Protein AF-A0A2C5WVM6-F1 (afdb_monomer)

Nearest PDB structures (foldseek):
  2dkn-assembly1_A  TM=5.996E-01  e=5.692E-06  Pseudomonas sp. B-0831
  6lln-assembly1_A  TM=6.979E-01  e=2.859E-04  Pseudomonas aeruginosa PAO1
  6jh7-assembly1_B-2  TM=6.514E-01  e=1.885E-02  Microcystis aeruginosa FACHB-905 = DIANCHI905
  3guy-assembly2_F  TM=6.666E-01  e=4.037E-02  Vibrio parahaemolyticus AQ3810
  3guy-assembly2_H  TM=5.403E-01  e=4.037E-02  Vibrio parahaemolyticus AQ3810

pLDDT: mean 83.46, std 13.95, range [30.91, 97.25]

Foldseek 3Di:
DDDDDDQDPVSVVVCCVPPPVCLVVLCDVVNVHDDDDDDDDAQLLDLVRLLVVLVVVCVVPVLAAQEAEAPDFDDDPDQALVSLVVRCSRLQVSVVSNCVSNLSSYHFQRYEYEWAAAPVLPLVPAQPVLSVQLVPDQASVSLSVSSVVLSVCRNVVCQVVVRHDSDSRSSSRSSRLSNQQNVQNVCVVVVGNYAGEYEYFHDPCPPDDDPPRVVQSVQSVVCCSVVVLVSDHSFYDGNSDGDD

Secondary structure (DSSP, 8-state):
--------HHHHHHHHHT-HHHHHHT-BGGGTSSBPP------TT-HHHHHHHHHHHHHHHTT-B-EEE-------SS--HHHHHHHHIIIIIHHHHHHHHHGGGBPTTT-EEEEEEEGGG-GGGS-HHHHHHHHH--SHHHHHHHHHHHHHHHHHT-TTTTT--S-HHHHHHHHHHHHHHHHHHHHHHHT---EEEEEEESS---TTT-SHHHHHHHHHHHHHHHHGGGG--S-EEETTEEE-

Solvent-accessible surface area (backbone atoms only — not comparable to full-atom values): 13521 Å² total; per-residue (Å²): 138,80,82,82,78,83,65,50,73,72,52,48,50,51,49,58,75,66,30,68,67,49,53,73,67,21,48,37,43,96,56,74,31,84,40,82,89,85,87,82,89,72,46,55,72,36,67,70,42,44,54,52,47,47,51,55,51,34,72,75,52,74,39,60,38,53,69,46,78,47,79,76,74,64,88,68,91,77,90,48,52,66,53,37,50,51,34,44,43,38,47,47,54,16,45,48,52,49,52,64,64,41,57,86,31,32,24,82,69,66,7,34,42,32,35,43,23,42,55,80,43,40,55,86,80,42,47,69,74,47,29,48,53,58,74,68,44,65,41,68,64,48,48,53,51,52,54,51,51,52,44,53,30,46,67,72,71,38,30,65,83,75,42,42,78,93,38,62,60,52,54,47,37,39,43,35,33,46,41,20,27,20,52,23,53,49,24,58,73,72,68,45,44,53,35,22,27,7,30,21,22,84,48,85,80,62,91,85,80,67,67,64,42,57,52,48,27,48,52,23,44,50,48,42,68,74,55,47,56,84,75,58,54,27,36,41,26,49,85,84,45,74,48,132

Structure (mmCIF, N/CA/C/O backbone):
data_AF-A0A2C5WVM6-F1
#
_entry.id   AF-A0A2C5WVM6-F1
#
loop_
_atom_site.group_PDB
_atom_site.id
_atom_site.type_symbol
_atom_site.label_atom_id
_atom_site.label_alt_id
_atom_site.label_comp_id
_atom_site.label_asym_id
_atom_site.label_entity_id
_atom_site.label_seq_id
_atom_site.pdbx_PDB_ins_code
_atom_site.Cartn_x
_atom_site.Cartn_y
_atom_site.Cartn_z
_atom_site.occupancy
_atom_site.B_iso_or_equiv
_atom_site.auth_seq_id
_atom_site.auth_comp_id
_atom_site.auth_asym_id
_atom_site.auth_atom_id
_atom_site.pdbx_PDB_model_num
ATOM 1 N N . MET A 1 1 ? 30.381 -6.489 14.190 1.00 33.19 1 MET A N 1
ATOM 2 C CA . MET A 1 1 ? 29.464 -7.521 13.663 1.00 33.19 1 MET A CA 1
ATOM 3 C C . MET A 1 1 ? 28.576 -7.993 14.803 1.00 33.19 1 MET A C 1
ATOM 5 O O . MET A 1 1 ? 28.945 -8.907 15.526 1.00 33.19 1 MET A O 1
ATOM 9 N N . THR A 1 2 ? 27.461 -7.312 15.043 1.00 32.44 2 THR A N 1
ATOM 10 C CA . THR A 1 2 ? 26.442 -7.761 15.999 1.00 32.44 2 THR A CA 1
ATOM 11 C C . THR A 1 2 ? 25.485 -8.688 15.258 1.00 32.44 2 THR A C 1
ATOM 13 O O . THR A 1 2 ? 24.886 -8.307 14.256 1.00 32.44 2 THR A O 1
ATOM 16 N N . SER A 1 3 ? 25.408 -9.941 15.705 1.00 30.91 3 SER A N 1
ATOM 17 C CA . SER A 1 3 ? 24.459 -10.925 15.189 1.00 30.91 3 SER A CA 1
ATOM 18 C C . SER A 1 3 ? 23.041 -10.417 15.450 1.00 30.91 3 SER A C 1
ATOM 20 O O . SER A 1 3 ? 22.641 -10.286 16.604 1.00 30.91 3 SER A O 1
ATOM 22 N N . SER A 1 4 ? 22.296 -10.101 14.390 1.00 39.47 4 SER A N 1
ATOM 23 C CA . SER A 1 4 ? 20.864 -9.809 14.474 1.00 39.47 4 SER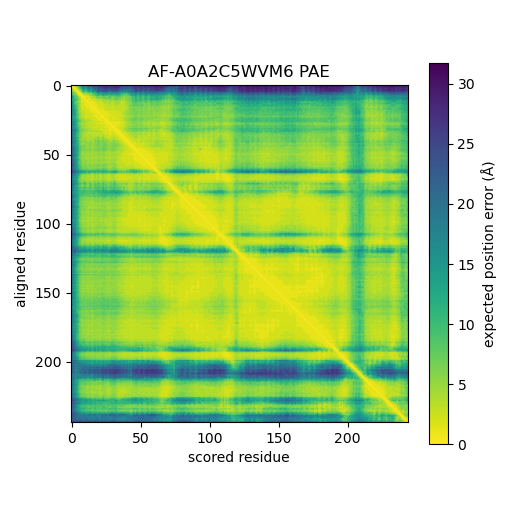 A CA 1
ATO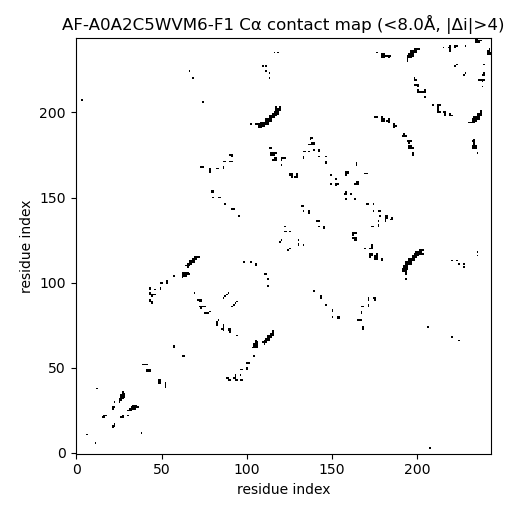M 24 C C . SER A 1 4 ? 20.153 -11.070 14.972 1.00 39.47 4 SER A C 1
ATOM 26 O O . SER A 1 4 ? 20.268 -12.129 14.355 1.00 39.47 4 SER A O 1
ATOM 28 N N . GLN A 1 5 ? 19.500 -10.993 16.132 1.00 39.72 5 GLN A N 1
ATOM 29 C CA . GLN A 1 5 ? 18.628 -12.062 16.605 1.00 39.72 5 GLN A CA 1
ATOM 30 C C . GLN A 1 5 ? 17.253 -11.859 15.975 1.00 39.72 5 GLN A C 1
ATOM 32 O O . GLN A 1 5 ? 16.585 -10.861 16.236 1.00 39.72 5 GLN A O 1
ATOM 37 N N . HIS A 1 6 ? 16.838 -12.812 15.145 1.00 49.09 6 HIS A N 1
ATOM 38 C CA . HIS A 1 6 ? 15.461 -12.898 14.685 1.00 49.09 6 HIS A CA 1
ATOM 39 C C . HIS A 1 6 ? 14.587 -13.292 15.876 1.00 49.09 6 HIS A C 1
ATOM 41 O O . HIS A 1 6 ? 14.722 -14.396 16.405 1.00 49.09 6 HIS A O 1
ATOM 47 N N . LEU A 1 7 ? 13.711 -12.388 16.315 1.00 55.75 7 LEU A N 1
ATOM 48 C CA . LEU A 1 7 ? 12.662 -12.748 17.256 1.00 55.75 7 LEU A CA 1
ATOM 49 C C . LEU A 1 7 ? 11.590 -13.501 16.472 1.00 55.75 7 LEU A C 1
ATOM 51 O O . LEU A 1 7 ? 11.021 -12.987 15.513 1.00 55.75 7 LEU A O 1
ATOM 55 N N . THR A 1 8 ? 11.309 -14.728 16.885 1.00 73.25 8 THR A N 1
ATOM 56 C CA . THR A 1 8 ? 10.064 -15.397 16.503 1.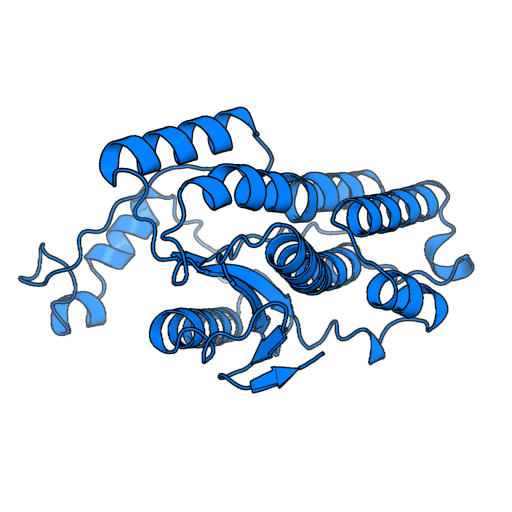00 73.25 8 THR A CA 1
ATOM 57 C C . THR A 1 8 ? 8.873 -14.556 16.967 1.00 73.25 8 THR A C 1
ATOM 59 O O . THR A 1 8 ? 8.987 -13.778 17.918 1.00 73.25 8 THR A O 1
ATOM 62 N N . VAL A 1 9 ? 7.704 -14.751 16.354 1.00 69.50 9 VAL A N 1
ATOM 63 C CA . VAL A 1 9 ? 6.456 -14.073 16.751 1.00 69.50 9 VAL A CA 1
ATOM 64 C C . VAL A 1 9 ? 6.216 -14.165 18.268 1.00 69.50 9 VAL A C 1
ATOM 66 O O . VAL A 1 9 ? 5.892 -13.169 18.914 1.00 69.50 9 VAL A O 1
ATOM 69 N N . GLY A 1 10 ? 6.473 -15.335 18.867 1.00 75.00 10 GLY A N 1
ATOM 70 C CA . GLY A 1 10 ? 6.358 -15.533 20.315 1.00 75.00 10 GLY A CA 1
ATOM 71 C C . GLY A 1 10 ? 7.353 -14.702 21.134 1.00 75.00 10 GLY A C 1
ATOM 72 O O . GLY A 1 10 ? 6.989 -14.153 22.170 1.00 75.00 10 GLY A O 1
ATOM 73 N N . GLN A 1 11 ? 8.593 -14.551 20.666 1.00 78.69 11 GLN A N 1
ATOM 74 C CA . GLN A 1 11 ? 9.594 -13.718 21.340 1.00 78.69 11 GLN A CA 1
ATOM 75 C C . GLN A 1 11 ? 9.290 -12.219 21.197 1.00 78.69 11 GLN A C 1
ATOM 77 O O . GLN A 1 11 ? 9.482 -11.474 22.156 1.00 78.69 11 GLN A O 1
ATOM 82 N N . GLY A 1 12 ? 8.770 -11.784 20.043 1.00 77.31 12 GLY A N 1
ATOM 83 C CA . GLY A 1 12 ? 8.299 -10.411 19.837 1.00 77.31 12 GLY A CA 1
ATOM 84 C C . GLY A 1 12 ? 7.133 -10.056 20.762 1.00 77.31 12 GLY A C 1
ATOM 85 O O . GLY A 1 12 ? 7.150 -9.005 21.401 1.00 77.31 12 GLY A O 1
ATOM 86 N N . MET A 1 13 ? 6.170 -10.971 20.927 1.00 81.69 13 MET A N 1
ATOM 87 C CA . MET A 1 13 ? 5.075 -10.789 21.883 1.00 81.69 13 MET A CA 1
ATOM 88 C C . MET A 1 13 ? 5.589 -10.647 23.314 1.00 81.69 13 MET A C 1
ATOM 90 O O . MET A 1 1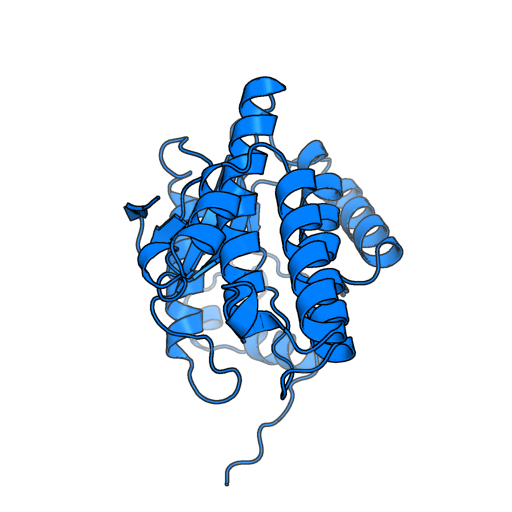3 ? 5.194 -9.728 24.024 1.00 81.69 13 MET A O 1
ATOM 94 N N . MET A 1 14 ? 6.502 -11.523 23.736 1.00 83.94 14 MET A N 1
ATOM 95 C CA . MET A 1 14 ? 7.077 -11.452 25.080 1.00 83.94 14 MET A CA 1
ATOM 96 C C . MET A 1 14 ? 7.844 -10.149 25.319 1.00 83.94 14 MET A C 1
ATOM 98 O O . MET A 1 14 ? 7.765 -9.607 26.422 1.00 83.94 14 MET A O 1
ATOM 102 N N . ALA A 1 15 ? 8.538 -9.631 24.301 1.00 85.69 15 ALA A N 1
ATOM 103 C CA . ALA A 1 15 ? 9.206 -8.336 24.375 1.00 85.69 15 ALA A CA 1
ATOM 104 C C . ALA A 1 15 ? 8.200 -7.195 24.599 1.00 85.69 15 ALA A C 1
ATOM 106 O O . ALA A 1 15 ? 8.392 -6.417 25.525 1.00 85.69 15 ALA A O 1
ATOM 107 N N . LEU A 1 16 ? 7.094 -7.154 23.844 1.00 82.94 16 LEU A N 1
ATOM 108 C CA . LEU A 1 16 ? 6.026 -6.158 24.029 1.00 82.94 16 LEU A CA 1
ATOM 109 C C . LEU A 1 16 ? 5.356 -6.259 25.406 1.00 82.94 16 LEU A C 1
ATOM 111 O O . LEU A 1 16 ? 5.157 -5.255 26.083 1.00 82.94 16 LEU A O 1
ATOM 115 N N . LEU A 1 17 ? 5.017 -7.471 25.853 1.00 86.94 17 LEU A N 1
ATOM 116 C CA . LEU A 1 17 ? 4.349 -7.672 27.146 1.00 86.94 17 LEU A CA 1
ATOM 117 C C . LEU A 1 17 ? 5.241 -7.292 28.339 1.00 86.94 17 LEU A C 1
ATOM 119 O O . LEU A 1 17 ? 4.719 -6.940 29.401 1.00 86.94 17 LEU A O 1
ATOM 123 N N . SER A 1 18 ? 6.562 -7.359 28.152 1.00 88.62 18 SER A N 1
ATOM 124 C CA . SER A 1 18 ? 7.575 -7.059 29.169 1.00 88.62 18 SER A CA 1
ATOM 125 C C . SER A 1 18 ? 8.214 -5.676 29.001 1.00 88.62 18 SER A C 1
ATOM 127 O O . SER A 1 18 ? 9.154 -5.358 29.730 1.00 88.62 18 SER A O 1
ATOM 129 N N . ASP A 1 19 ? 7.747 -4.868 28.046 1.00 88.56 19 ASP A N 1
ATOM 130 C CA . ASP A 1 19 ? 8.315 -3.552 27.771 1.00 88.56 19 ASP A CA 1
ATOM 131 C C . ASP A 1 19 ? 8.066 -2.594 28.961 1.00 88.56 19 ASP A C 1
ATOM 133 O O . ASP A 1 19 ? 6.911 -2.415 29.375 1.00 88.56 19 ASP A O 1
ATOM 137 N N . PRO A 1 20 ? 9.113 -1.970 29.543 1.00 92.19 20 PRO A N 1
ATOM 138 C CA . PRO A 1 20 ? 8.963 -1.095 30.704 1.00 92.19 20 PRO A CA 1
ATOM 139 C C . PRO A 1 20 ? 8.046 0.111 30.478 1.00 92.19 20 PRO A C 1
ATOM 141 O O . PRO A 1 20 ? 7.353 0.519 31.414 1.00 92.19 20 PRO A O 1
ATOM 144 N N . GLU A 1 21 ? 8.011 0.685 29.274 1.00 90.25 21 GLU A N 1
ATOM 145 C CA . GLU A 1 21 ? 7.152 1.828 28.949 1.00 90.25 21 GLU A CA 1
ATOM 146 C C . GLU A 1 21 ? 5.684 1.391 28.853 1.00 90.25 21 GLU A C 1
ATOM 148 O O . GLU A 1 21 ? 4.791 2.060 29.386 1.00 90.25 21 GLU A O 1
ATOM 153 N N . ILE A 1 22 ? 5.421 0.212 28.278 1.00 88.88 22 ILE A N 1
ATOM 154 C CA . ILE A 1 22 ? 4.075 -0.384 28.225 1.00 88.88 22 ILE A CA 1
ATOM 155 C C . ILE A 1 22 ? 3.572 -0.747 29.630 1.00 88.88 22 ILE A C 1
ATOM 157 O O . ILE A 1 22 ? 2.413 -0.483 29.966 1.00 88.88 22 ILE A O 1
ATOM 161 N N . ILE A 1 23 ? 4.435 -1.315 30.477 1.00 91.56 23 ILE A N 1
ATOM 162 C CA . ILE A 1 23 ? 4.104 -1.622 31.877 1.00 91.56 23 ILE A CA 1
ATOM 163 C C . ILE A 1 23 ? 3.796 -0.331 32.642 1.00 91.56 23 ILE A C 1
ATOM 165 O O . ILE A 1 23 ? 2.772 -0.235 33.321 1.00 91.56 23 ILE A O 1
ATOM 169 N N . THR A 1 24 ? 4.662 0.677 32.518 1.00 94.62 24 THR A N 1
ATOM 170 C CA . THR A 1 24 ? 4.544 1.942 33.259 1.00 94.62 24 THR A CA 1
ATOM 171 C C . THR A 1 24 ? 3.304 2.731 32.843 1.00 94.62 24 THR A C 1
ATOM 173 O O . THR A 1 24 ? 2.605 3.271 33.701 1.00 94.62 24 THR A O 1
ATOM 176 N N . SER A 1 25 ? 2.989 2.759 31.545 1.00 92.50 25 SER A N 1
ATOM 177 C CA . SER A 1 25 ? 1.791 3.426 31.017 1.00 92.50 25 SER A CA 1
ATOM 178 C C . SER A 1 25 ? 0.486 2.715 31.380 1.00 92.50 25 SER A C 1
ATOM 180 O O . SER A 1 25 ? -0.579 3.328 31.299 1.00 92.50 25 SER A O 1
ATOM 182 N N . LYS A 1 26 ? 0.548 1.437 31.787 1.00 93.81 26 LYS A N 1
ATOM 183 C CA . LYS A 1 26 ? -0.622 0.582 32.043 1.00 93.81 26 LYS A CA 1
ATOM 184 C C . LYS A 1 26 ? -1.587 0.550 30.856 1.00 93.81 26 LYS A C 1
ATOM 186 O O . LYS A 1 26 ? -2.801 0.531 31.042 1.00 93.81 26 LYS A O 1
ATOM 191 N N . ALA A 1 27 ? -1.065 0.560 29.629 1.00 90.38 27 ALA A N 1
ATOM 192 C CA . ALA A 1 27 ? -1.900 0.545 28.428 1.00 90.38 27 ALA A CA 1
ATOM 193 C C . ALA A 1 27 ? -2.675 -0.781 28.286 1.00 90.38 27 ALA A C 1
ATOM 195 O O . ALA A 1 27 ? -3.878 -0.788 27.999 1.00 90.38 27 ALA A O 1
ATOM 196 N N . LEU A 1 28 ? -1.992 -1.905 28.534 1.00 92.44 28 LEU A N 1
ATOM 197 C CA . LEU A 1 28 ? -2.534 -3.255 28.368 1.00 92.44 28 LEU A CA 1
ATOM 198 C C . LEU A 1 28 ? -3.388 -3.705 29.557 1.00 92.44 28 LEU A C 1
ATOM 200 O O . LEU A 1 28 ? -3.098 -3.383 30.709 1.00 92.44 28 LEU A O 1
ATOM 204 N N . HIS A 1 29 ? -4.391 -4.541 29.289 1.00 93.00 29 HIS A N 1
ATOM 205 C CA . HIS A 1 29 ? -5.299 -5.089 30.296 1.00 93.00 29 HIS A CA 1
ATOM 206 C C . HIS A 1 29 ? -4.568 -5.862 31.403 1.00 93.00 29 HIS A C 1
ATOM 208 O O . HIS A 1 29 ? -4.894 -5.709 32.577 1.00 93.00 29 HIS A O 1
ATOM 214 N N . ILE A 1 30 ? -3.511 -6.605 31.052 1.00 90.38 30 ILE A N 1
ATOM 215 C CA . ILE A 1 30 ? -2.669 -7.337 32.015 1.00 90.38 30 ILE A CA 1
ATOM 216 C C . ILE A 1 30 ? -1.988 -6.427 33.053 1.00 90.38 30 ILE A C 1
ATOM 218 O O . ILE A 1 30 ? -1.649 -6.889 34.138 1.00 90.38 30 ILE A O 1
ATOM 222 N N . HIS A 1 31 ? -1.844 -5.133 32.746 1.00 90.94 31 HIS A N 1
ATOM 223 C CA . HIS A 1 31 ? -1.244 -4.111 33.612 1.00 90.94 31 HIS A CA 1
ATOM 224 C C . HIS A 1 31 ? -2.298 -3.151 34.203 1.00 90.94 31 HIS A C 1
ATOM 226 O O . HIS A 1 31 ? -1.951 -2.129 34.795 1.00 90.94 31 HIS A O 1
ATOM 232 N N . GLY A 1 32 ? -3.592 -3.474 34.061 1.00 91.38 32 GLY A N 1
ATOM 233 C CA . GLY A 1 32 ? -4.726 -2.676 34.552 1.00 91.38 32 GLY A CA 1
ATOM 234 C C . GLY A 1 32 ? -5.318 -1.685 33.542 1.00 91.38 32 GLY A C 1
ATOM 235 O O . GLY A 1 32 ? -6.117 -0.831 33.926 1.00 91.38 32 GLY A O 1
ATOM 236 N N . GLY A 1 33 ? -4.922 -1.778 32.271 1.00 93.62 33 GLY A N 1
ATOM 237 C CA . GLY A 1 33 ? -5.386 -0.928 31.176 1.00 93.62 33 GLY A CA 1
ATOM 238 C C . GLY A 1 33 ? -6.648 -1.405 30.458 1.00 93.62 33 GLY A C 1
ATOM 239 O O . GLY A 1 33 ? -7.372 -2.296 30.911 1.00 93.62 33 GLY A O 1
ATOM 240 N N . LYS A 1 34 ? -6.901 -0.803 29.288 1.00 92.50 34 LYS A N 1
ATOM 241 C CA . LYS A 1 34 ? -8.072 -1.089 28.434 1.00 92.50 34 LYS A CA 1
ATOM 242 C C . LYS A 1 34 ? -7.736 -1.860 27.155 1.00 92.50 34 LYS A C 1
ATOM 244 O O . LYS A 1 34 ? -8.651 -2.332 26.490 1.00 92.50 34 LYS A O 1
ATOM 249 N N . VAL A 1 35 ? -6.457 -1.980 26.797 1.00 90.31 35 VAL A N 1
ATOM 250 C CA . VAL A 1 35 ? -6.039 -2.596 25.530 1.00 90.31 35 VAL A CA 1
ATOM 251 C C . VAL A 1 35 ? -5.812 -4.093 25.717 1.00 90.31 35 VAL A C 1
ATOM 253 O O . VAL A 1 35 ? -5.044 -4.507 26.583 1.00 90.31 35 VAL A O 1
ATOM 256 N N . THR A 1 36 ? -6.445 -4.911 24.880 1.00 89.62 36 THR A N 1
ATOM 257 C CA . THR A 1 36 ? -6.110 -6.335 24.749 1.00 89.62 36 THR A CA 1
ATOM 258 C C . THR A 1 36 ? -5.280 -6.518 23.489 1.00 89.62 36 THR A C 1
ATOM 260 O O . THR A 1 36 ? -5.689 -6.082 22.418 1.00 89.62 36 THR A O 1
ATOM 263 N N . LEU A 1 37 ? -4.117 -7.154 23.621 1.00 87.12 37 LEU A N 1
ATOM 264 C CA . LEU A 1 37 ? -3.254 -7.488 22.494 1.00 87.12 37 LEU A CA 1
ATOM 265 C C . LEU A 1 37 ? -3.487 -8.947 22.095 1.00 87.12 37 LEU A C 1
ATOM 267 O O . LEU A 1 37 ? -3.494 -9.831 22.952 1.00 87.12 37 LEU A O 1
ATOM 271 N N . SER A 1 38 ? -3.654 -9.192 20.800 1.00 85.62 38 SER A N 1
ATOM 272 C CA . SER A 1 38 ? -3.708 -10.533 20.218 1.00 85.62 38 SER A CA 1
ATOM 273 C C . SER A 1 38 ? -2.813 -10.584 18.988 1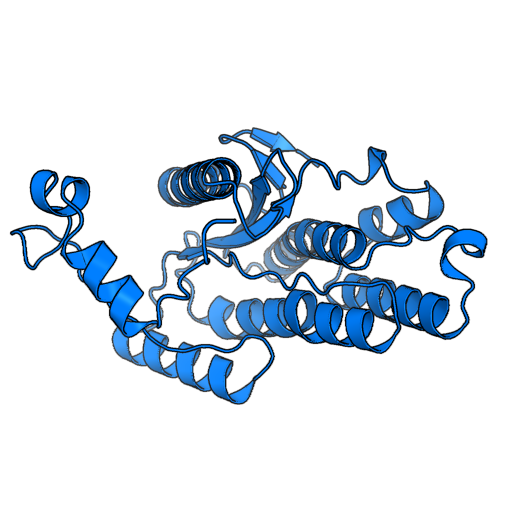.00 85.62 38 SER A C 1
ATOM 275 O O . SER A 1 38 ? -2.551 -9.549 18.374 1.00 85.62 38 SER A O 1
ATOM 277 N N . ILE A 1 39 ? -2.316 -11.773 18.660 1.00 83.88 39 ILE A N 1
ATOM 278 C CA . ILE A 1 39 ? -1.454 -11.984 17.502 1.00 83.88 39 ILE A CA 1
ATOM 279 C C . ILE A 1 39 ? -2.022 -13.122 16.676 1.00 83.88 39 ILE A C 1
ATOM 281 O O . ILE A 1 39 ? -2.339 -14.184 17.204 1.00 83.88 39 ILE A O 1
ATOM 285 N N . GLU A 1 40 ? -2.089 -12.887 15.375 1.00 84.19 40 GLU A N 1
ATOM 286 C CA . GLU A 1 40 ? -2.450 -13.865 14.363 1.00 84.19 40 GLU A CA 1
ATOM 287 C C . GLU A 1 40 ? -1.374 -13.836 13.275 1.00 84.19 40 GLU A C 1
ATOM 289 O O . GLU A 1 40 ? -0.735 -12.808 13.045 1.00 84.19 40 GLU A O 1
ATOM 294 N N . VAL A 1 41 ? -1.147 -14.973 12.621 1.00 82.81 41 VAL A N 1
ATOM 295 C CA . VAL A 1 41 ? -0.180 -15.071 11.522 1.00 82.81 41 VAL A CA 1
ATOM 296 C C . VAL A 1 41 ? -0.911 -14.874 10.200 1.00 82.81 41 VAL A C 1
ATOM 298 O O . VAL A 1 41 ? -1.852 -15.612 9.898 1.00 82.81 41 VAL A O 1
ATOM 301 N N . VAL A 1 42 ? -0.433 -13.915 9.411 1.00 83.50 42 VAL A N 1
ATOM 302 C CA . VAL A 1 42 ? -0.875 -13.639 8.044 1.00 83.50 42 VAL A CA 1
ATOM 303 C C . VAL A 1 42 ? 0.350 -13.588 7.131 1.00 83.50 42 VAL A C 1
ATOM 305 O O . VAL A 1 42 ? 1.391 -13.068 7.528 1.00 83.50 42 VAL A O 1
ATOM 308 N N . ASP A 1 43 ? 0.227 -14.156 5.934 1.00 85.12 43 ASP A N 1
ATOM 309 C CA . ASP A 1 43 ? 1.191 -13.995 4.845 1.00 85.12 43 ASP A CA 1
ATOM 310 C C . ASP A 1 43 ? 0.462 -13.271 3.706 1.00 85.12 43 ASP A C 1
ATOM 312 O O . ASP A 1 43 ? -0.540 -13.800 3.218 1.00 85.12 43 ASP A O 1
ATOM 316 N N . PRO A 1 44 ? 0.902 -12.069 3.296 1.00 82.56 44 PRO A N 1
ATOM 317 C CA . PRO A 1 44 ? 0.251 -11.323 2.222 1.00 82.56 44 PRO A CA 1
ATOM 318 C C . PRO A 1 44 ? 0.330 -12.033 0.865 1.00 82.56 44 PRO A C 1
ATOM 320 O O . PRO A 1 44 ? -0.466 -11.740 -0.018 1.00 82.56 44 PRO A O 1
ATOM 323 N N . SER A 1 45 ? 1.241 -12.990 0.690 1.00 84.00 45 SER A N 1
ATOM 324 C CA . SER A 1 45 ? 1.356 -13.761 -0.552 1.00 84.00 45 SER A CA 1
ATOM 325 C C . SER A 1 45 ? 0.412 -14.974 -0.588 1.00 84.00 45 SER A C 1
ATOM 327 O O . SER A 1 45 ? 0.335 -15.659 -1.608 1.00 84.00 45 SER A O 1
ATOM 329 N N . ASP A 1 46 ? -0.301 -15.266 0.508 1.00 88.69 46 ASP A N 1
ATOM 330 C CA . ASP A 1 46 ? -1.223 -16.399 0.630 1.00 88.69 46 ASP A CA 1
ATOM 331 C C . ASP A 1 46 ? -2.664 -15.909 0.846 1.00 88.69 46 ASP A C 1
ATOM 333 O O . ASP A 1 46 ? -3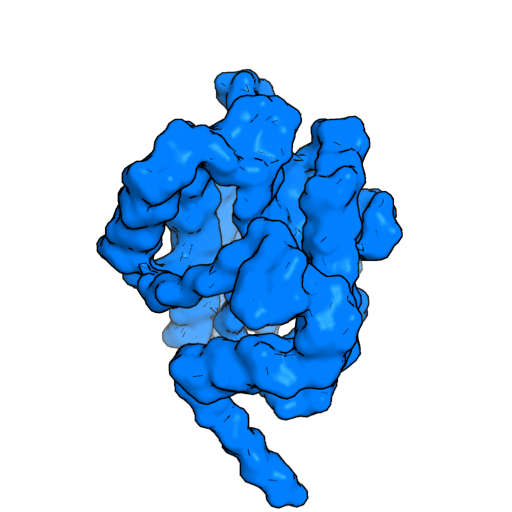.106 -15.605 1.958 1.00 88.69 46 ASP A O 1
ATOM 337 N N . MET A 1 47 ? -3.434 -15.889 -0.244 1.00 87.81 47 MET A N 1
ATOM 338 C CA . MET A 1 47 ? -4.838 -15.464 -0.241 1.00 87.81 47 MET A CA 1
ATOM 339 C C . MET A 1 47 ? -5.716 -16.298 0.704 1.00 87.81 47 MET A C 1
ATOM 341 O O . MET A 1 47 ? -6.654 -15.772 1.298 1.00 87.81 47 MET A O 1
ATOM 345 N N . VAL A 1 48 ? -5.403 -17.584 0.907 1.00 90.06 48 VAL A N 1
ATOM 346 C CA . VAL A 1 48 ? -6.164 -18.444 1.828 1.00 90.06 48 VAL A CA 1
ATOM 347 C C . VAL A 1 48 ? -5.930 -18.008 3.274 1.00 90.06 48 VAL A C 1
ATOM 349 O O . VAL A 1 48 ? -6.856 -18.036 4.092 1.00 90.06 48 VAL A O 1
ATOM 352 N N . LEU A 1 49 ? -4.702 -17.594 3.605 1.00 90.00 49 LEU A N 1
ATOM 353 C CA . LEU A 1 49 ? -4.380 -17.044 4.919 1.00 90.00 49 LEU A CA 1
ATOM 354 C C . LEU A 1 49 ? -5.018 -15.674 5.142 1.00 90.00 49 LEU A C 1
ATOM 356 O O . LEU A 1 49 ? -5.554 -15.461 6.232 1.00 90.00 49 LEU A O 1
ATOM 360 N N . ILE A 1 50 ? -5.022 -14.796 4.133 1.00 91.69 50 ILE A N 1
ATOM 361 C CA . ILE A 1 50 ? -5.726 -13.504 4.188 1.00 91.69 50 ILE A CA 1
ATOM 362 C C . ILE A 1 50 ? -7.213 -13.736 4.470 1.00 91.69 50 ILE A C 1
ATOM 364 O O . ILE A 1 50 ? -7.719 -13.255 5.481 1.00 91.69 50 ILE A O 1
ATOM 368 N N . ASP A 1 51 ? -7.892 -14.561 3.671 1.00 90.44 51 ASP A N 1
ATOM 369 C CA . ASP A 1 51 ? -9.326 -14.835 3.829 1.00 90.44 51 ASP A CA 1
ATOM 370 C C . ASP A 1 51 ? -9.667 -15.422 5.201 1.00 90.44 51 ASP A C 1
ATOM 372 O O . ASP A 1 51 ? -10.656 -15.048 5.842 1.00 90.44 51 ASP A O 1
ATOM 376 N N . ARG A 1 52 ? -8.844 -16.361 5.683 1.00 91.00 52 ARG A N 1
ATOM 377 C CA . ARG A 1 52 ? -9.018 -16.953 7.012 1.00 91.00 52 ARG A CA 1
ATOM 378 C C . ARG A 1 52 ? -8.847 -15.907 8.108 1.00 91.00 52 ARG A C 1
ATOM 380 O O . ARG A 1 52 ? -9.613 -15.916 9.076 1.00 91.00 52 ARG A O 1
ATOM 387 N N . PHE A 1 53 ? -7.849 -15.038 7.978 1.00 91.31 53 PHE A N 1
ATOM 388 C CA . PHE A 1 53 ? -7.586 -13.978 8.940 1.00 91.31 53 PHE A CA 1
ATOM 389 C C . PHE A 1 53 ? -8.735 -12.964 8.959 1.00 91.31 53 PHE A C 1
ATOM 391 O O . PHE A 1 53 ? -9.310 -12.726 10.022 1.00 91.31 53 PHE A O 1
ATOM 398 N N . THR A 1 54 ? -9.165 -12.473 7.796 1.00 91.19 54 THR A N 1
ATOM 399 C CA . THR A 1 54 ? -10.315 -11.571 7.656 1.00 91.19 54 THR A CA 1
ATOM 400 C C . THR A 1 54 ? -11.577 -12.163 8.277 1.00 91.19 54 THR A C 1
ATOM 402 O O . THR A 1 54 ? -12.230 -11.502 9.084 1.00 91.19 54 THR A O 1
ATOM 405 N N . ARG A 1 55 ? -11.896 -13.433 7.987 1.00 90.38 55 ARG A N 1
ATOM 406 C CA . ARG A 1 55 ? -13.055 -14.115 8.583 1.00 90.38 55 ARG A CA 1
ATOM 407 C C . ARG A 1 55 ? -12.959 -14.175 10.104 1.00 90.38 55 ARG A C 1
ATOM 409 O O . ARG A 1 55 ? -13.920 -13.830 10.781 1.00 90.38 55 ARG A O 1
ATOM 416 N N . THR A 1 56 ? -11.800 -14.565 10.630 1.00 90.56 56 THR A N 1
ATOM 417 C CA . THR A 1 56 ? -11.563 -14.672 12.079 1.00 90.56 56 THR A CA 1
ATOM 418 C C . THR A 1 56 ? -11.768 -13.329 12.776 1.00 90.56 56 THR A C 1
ATOM 420 O O . THR A 1 56 ? -12.414 -13.254 13.820 1.00 90.56 56 THR A O 1
ATOM 423 N N . ILE A 1 57 ? -11.235 -12.254 12.196 1.00 90.25 57 ILE A N 1
ATOM 424 C CA . ILE A 1 57 ? -11.377 -10.901 12.733 1.00 90.25 57 ILE A CA 1
ATOM 425 C C . ILE A 1 57 ? -12.836 -10.434 12.650 1.00 90.25 57 ILE A C 1
ATOM 427 O O . ILE A 1 57 ? -13.373 -9.926 13.635 1.00 90.25 57 ILE A O 1
ATOM 431 N N . ASN A 1 58 ? -13.510 -10.669 11.524 1.00 88.25 58 ASN A N 1
ATOM 432 C CA . ASN A 1 58 ? -14.915 -10.313 11.357 1.00 88.25 58 ASN A CA 1
ATOM 433 C C . ASN A 1 58 ? -15.836 -11.075 12.329 1.00 88.25 58 ASN A C 1
ATOM 435 O O . ASN A 1 58 ? -16.746 -10.483 12.900 1.00 88.25 58 ASN A O 1
ATOM 439 N N . GLU A 1 59 ? -15.591 -12.364 12.573 1.00 89.00 59 GLU A N 1
ATOM 440 C CA . GLU A 1 59 ? -16.345 -13.161 13.551 1.00 89.00 59 GLU A CA 1
ATOM 441 C C . GLU A 1 59 ? -16.170 -12.639 14.984 1.00 89.00 59 GLU A C 1
ATOM 443 O O . GLU A 1 59 ? -17.129 -12.636 15.755 1.00 89.00 59 GLU A O 1
ATOM 448 N N . ARG A 1 60 ? -14.966 -12.168 15.339 1.00 87.88 60 ARG A N 1
ATOM 449 C CA . ARG A 1 60 ? -14.662 -11.625 16.674 1.00 87.88 60 ARG A CA 1
ATOM 450 C C . ARG A 1 60 ? -15.218 -10.222 16.904 1.00 87.88 60 ARG A C 1
ATOM 452 O O . ARG A 1 60 ? -15.579 -9.900 18.032 1.00 87.88 60 ARG A O 1
ATOM 459 N N . HIS A 1 61 ? -15.243 -9.390 15.865 1.00 84.81 61 HIS A N 1
ATOM 460 C CA . HIS A 1 61 ? -15.534 -7.956 15.977 1.00 84.81 61 HIS A CA 1
ATOM 461 C C . HIS A 1 61 ? -16.806 -7.516 15.238 1.00 84.81 61 HIS A C 1
ATOM 463 O O . HIS A 1 61 ? -17.099 -6.326 15.188 1.00 84.81 61 HIS A O 1
ATOM 469 N N . HIS A 1 62 ? -17.566 -8.459 14.673 1.00 84.31 62 HIS A N 1
ATOM 470 C CA . HIS A 1 62 ? -18.856 -8.240 14.008 1.00 84.31 62 HIS A CA 1
ATOM 471 C C . HIS A 1 62 ? -18.853 -7.135 12.932 1.00 84.31 62 HIS A C 1
ATOM 473 O O . HIS A 1 62 ? -19.844 -6.428 12.767 1.00 84.31 62 HIS A O 1
ATOM 479 N N . GLY A 1 63 ? -17.753 -7.000 12.184 1.00 71.19 63 GLY A N 1
ATOM 480 C CA . GLY A 1 63 ? -17.640 -6.031 11.086 1.00 71.19 63 GLY A CA 1
ATOM 481 C C . GLY A 1 63 ? -17.480 -4.573 11.529 1.00 71.19 63 GLY A C 1
ATOM 482 O O . GLY A 1 63 ? -17.842 -3.666 10.786 1.00 71.19 63 GLY A O 1
ATOM 483 N N . GLU A 1 64 ? -16.965 -4.331 12.737 1.00 81.25 64 GLU A N 1
ATOM 484 C CA . GLU A 1 64 ? -16.700 -2.984 13.255 1.00 81.25 64 GLU A CA 1
ATOM 485 C C . GLU A 1 64 ? -15.200 -2.663 13.319 1.00 81.25 64 GLU A C 1
ATOM 487 O O . GLU A 1 64 ? -14.697 -2.215 14.348 1.00 81.25 64 GLU A O 1
ATOM 492 N N . LEU A 1 65 ? -14.459 -2.905 12.235 1.00 91.25 65 LEU A N 1
ATOM 493 C CA . LEU A 1 65 ? -13.036 -2.565 12.211 1.00 91.25 65 LEU A CA 1
ATOM 494 C C . LEU A 1 65 ? -12.831 -1.067 11.999 1.00 91.25 65 LEU A C 1
ATOM 496 O O . LEU A 1 65 ? -13.236 -0.509 10.979 1.00 91.25 65 LEU A O 1
ATOM 500 N N . ASP A 1 66 ? -12.182 -0.421 12.965 1.00 91.25 66 ASP A N 1
ATOM 501 C CA . ASP A 1 66 ? -11.906 1.014 12.906 1.00 91.25 66 ASP A CA 1
ATOM 502 C C . ASP A 1 66 ? -10.746 1.331 11.958 1.00 91.25 66 ASP A C 1
ATOM 504 O O . ASP A 1 66 ? -10.839 2.250 11.148 1.00 91.25 66 ASP A O 1
ATOM 508 N N . PHE A 1 67 ? -9.654 0.568 12.021 1.00 92.31 67 PHE A N 1
ATOM 509 C CA . PHE A 1 67 ? -8.494 0.819 11.174 1.00 92.31 67 PHE A CA 1
ATOM 510 C C . PHE A 1 67 ? -7.676 -0.437 10.881 1.00 92.31 67 PHE A C 1
ATOM 512 O O . PHE A 1 67 ? -7.660 -1.396 11.654 1.00 92.31 67 PHE A O 1
ATOM 519 N N . ILE A 1 68 ? -6.950 -0.390 9.767 1.00 92.19 68 ILE A N 1
ATOM 520 C CA . ILE A 1 68 ? -5.913 -1.350 9.392 1.00 92.19 68 ILE A CA 1
ATOM 521 C C . ILE A 1 68 ? -4.667 -0.556 9.045 1.00 92.19 68 ILE A C 1
ATOM 523 O O . ILE A 1 68 ? -4.726 0.354 8.226 1.00 92.19 68 ILE A O 1
ATOM 527 N N . VAL A 1 69 ? -3.537 -0.916 9.645 1.00 90.56 69 VAL A N 1
ATOM 528 C CA . VAL A 1 69 ? -2.229 -0.378 9.265 1.00 90.56 69 VAL A CA 1
ATOM 529 C C . VAL A 1 69 ? -1.456 -1.495 8.588 1.00 90.56 69 VAL A C 1
ATOM 531 O O . VAL A 1 69 ? -1.005 -2.433 9.246 1.00 90.56 69 VAL A O 1
ATOM 534 N N . ASN A 1 70 ? -1.318 -1.405 7.271 1.00 87.44 70 ASN A N 1
ATOM 535 C CA . ASN A 1 70 ? -0.416 -2.258 6.529 1.00 87.44 70 ASN A CA 1
ATOM 536 C C . ASN A 1 70 ? 0.973 -1.611 6.512 1.00 87.44 70 ASN A C 1
ATOM 538 O O . ASN A 1 70 ? 1.172 -0.529 5.972 1.00 87.44 70 ASN A O 1
ATOM 542 N N . SER A 1 71 ? 1.923 -2.290 7.142 1.00 81.12 71 SER A N 1
ATOM 543 C CA . SER A 1 71 ? 3.332 -1.896 7.225 1.00 81.12 71 SER A CA 1
ATOM 544 C C . SER A 1 71 ? 4.236 -2.895 6.487 1.00 81.12 71 SER A C 1
ATOM 546 O O . SER A 1 71 ? 5.449 -2.919 6.702 1.00 81.12 71 SER A O 1
ATOM 548 N N . MET A 1 72 ? 3.657 -3.791 5.688 1.00 77.88 72 MET A N 1
ATOM 549 C CA . MET A 1 72 ? 4.398 -4.857 5.027 1.00 77.88 72 MET A CA 1
ATOM 550 C C . MET A 1 72 ? 5.140 -4.327 3.804 1.00 77.88 72 MET A C 1
ATOM 552 O O . MET A 1 72 ? 4.667 -3.435 3.111 1.00 77.88 72 MET A O 1
ATOM 556 N N . GLY A 1 73 ? 6.307 -4.905 3.542 1.00 79.38 73 GLY A N 1
ATOM 557 C CA . GLY A 1 73 ? 7.110 -4.607 2.367 1.00 79.38 73 GLY A CA 1
ATOM 558 C C . GLY A 1 73 ? 8.205 -5.649 2.212 1.00 79.38 73 GLY A C 1
ATOM 559 O O . GLY A 1 73 ? 8.796 -6.086 3.206 1.00 79.38 73 GLY A O 1
ATOM 560 N N . LEU A 1 74 ? 8.458 -6.066 0.977 1.00 82.06 74 LEU A N 1
ATOM 561 C CA . LEU A 1 74 ? 9.460 -7.069 0.660 1.00 82.06 74 LEU A CA 1
ATOM 562 C C . LEU A 1 74 ? 10.699 -6.419 0.044 1.00 82.06 74 LEU A C 1
ATOM 564 O O . LEU A 1 74 ? 10.697 -5.970 -1.101 1.00 82.06 74 LEU A O 1
ATOM 568 N N . MET A 1 75 ? 11.805 -6.463 0.787 1.00 79.19 75 MET A N 1
ATOM 569 C CA . MET A 1 75 ? 13.114 -6.048 0.292 1.00 79.19 75 MET A CA 1
ATOM 570 C C . MET A 1 75 ? 13.978 -7.277 -0.002 1.00 79.19 75 MET A C 1
ATOM 572 O O . MET A 1 75 ? 14.499 -7.925 0.909 1.00 79.19 75 MET A O 1
ATOM 576 N N . LEU A 1 76 ? 14.135 -7.599 -1.286 1.00 80.94 76 LEU A N 1
ATOM 577 C CA . LEU A 1 76 ? 15.037 -8.653 -1.750 1.00 80.94 76 LEU A CA 1
ATOM 578 C C . LEU A 1 76 ? 16.371 -8.061 -2.202 1.00 80.94 76 LEU A C 1
ATOM 580 O O . LEU A 1 76 ? 16.439 -6.956 -2.737 1.00 80.94 76 LEU A O 1
ATOM 584 N N . ASN A 1 77 ? 17.450 -8.812 -1.983 1.00 76.62 77 ASN A N 1
ATOM 585 C CA . ASN A 1 77 ? 18.765 -8.421 -2.470 1.00 76.62 77 ASN A CA 1
ATOM 586 C C . ASN A 1 77 ? 18.886 -8.758 -3.956 1.00 76.62 77 ASN A C 1
ATOM 588 O O . ASN A 1 77 ? 18.746 -9.919 -4.332 1.00 76.62 77 ASN A O 1
ATOM 592 N N . GLY A 1 78 ? 19.269 -7.767 -4.756 1.00 77.94 78 GLY A N 1
ATOM 593 C CA . GLY A 1 78 ? 19.512 -7.938 -6.185 1.00 77.94 78 GLY A CA 1
ATOM 594 C C . GLY A 1 78 ? 18.383 -7.394 -7.054 1.00 77.94 78 GLY A C 1
ATOM 595 O O . GLY A 1 78 ? 17.340 -6.960 -6.575 1.00 77.94 78 GLY A O 1
ATOM 596 N N . PHE A 1 79 ? 18.645 -7.377 -8.357 1.00 85.25 79 PHE A N 1
ATOM 597 C CA . PHE A 1 79 ? 17.723 -6.886 -9.371 1.00 85.25 79 PHE A CA 1
ATOM 598 C C . PHE A 1 79 ? 17.599 -7.938 -10.470 1.00 85.25 79 PHE A C 1
ATOM 600 O O . PHE A 1 79 ? 18.348 -7.942 -11.446 1.00 85.25 79 PHE A O 1
ATOM 607 N N . ASP A 1 80 ? 16.686 -8.881 -10.262 1.00 88.12 80 ASP A N 1
ATOM 608 C CA . ASP A 1 80 ? 16.396 -9.970 -11.188 1.00 88.12 80 ASP A CA 1
ATOM 609 C C . ASP A 1 80 ? 14.882 -10.204 -11.295 1.00 88.12 80 ASP A C 1
ATOM 611 O O . ASP A 1 80 ? 14.094 -9.738 -10.468 1.00 88.12 80 ASP A O 1
ATOM 615 N N . SER A 1 81 ? 14.469 -10.928 -12.337 1.00 87.69 81 SER A N 1
ATOM 616 C CA . SER A 1 81 ? 13.052 -11.154 -12.631 1.00 87.69 81 SER A CA 1
ATOM 617 C C . SER A 1 81 ? 12.309 -11.899 -11.520 1.00 87.69 81 SER A C 1
ATOM 619 O O . SER A 1 81 ? 11.120 -11.646 -11.343 1.00 87.69 81 SER A O 1
ATOM 621 N N . ALA A 1 82 ? 12.958 -12.815 -10.796 1.00 89.81 82 ALA A N 1
ATOM 622 C CA . ALA A 1 82 ? 12.308 -13.556 -9.719 1.00 89.81 82 ALA A CA 1
ATOM 623 C C . ALA A 1 82 ? 12.103 -12.650 -8.502 1.00 89.81 82 ALA A C 1
ATOM 625 O O . ALA A 1 82 ? 11.018 -12.641 -7.924 1.00 89.81 82 ALA A O 1
ATOM 626 N N . SER A 1 83 ? 13.105 -11.830 -8.175 1.00 89.56 83 SER A N 1
ATOM 627 C CA . SER A 1 83 ? 12.998 -10.822 -7.119 1.00 89.56 83 SER A CA 1
ATOM 628 C C . SER A 1 83 ? 11.876 -9.818 -7.407 1.00 89.56 83 SER A C 1
ATOM 630 O O . SER A 1 83 ? 11.054 -9.551 -6.537 1.00 89.56 83 SER A O 1
ATOM 632 N N . ILE A 1 84 ? 11.766 -9.329 -8.647 1.00 91.25 84 ILE A N 1
ATOM 633 C CA . ILE A 1 84 ? 10.692 -8.405 -9.046 1.00 91.25 84 ILE A CA 1
ATOM 634 C C . ILE A 1 84 ? 9.315 -9.069 -8.954 1.00 91.25 84 ILE A C 1
ATOM 636 O O . ILE A 1 84 ? 8.388 -8.468 -8.419 1.00 91.25 84 ILE A O 1
ATOM 640 N N . GLN A 1 85 ? 9.165 -10.304 -9.440 1.00 91.38 85 GLN A N 1
ATOM 641 C CA . GLN A 1 85 ? 7.890 -11.023 -9.352 1.00 91.38 85 GLN A CA 1
ATOM 642 C C . GLN A 1 85 ? 7.470 -11.279 -7.903 1.00 91.38 85 GLN A C 1
ATOM 644 O O . GLN A 1 85 ? 6.301 -11.097 -7.575 1.00 91.38 85 GLN A O 1
ATOM 649 N N . ALA A 1 86 ? 8.412 -11.655 -7.037 1.00 90.69 86 ALA A N 1
ATOM 650 C CA . ALA A 1 86 ? 8.144 -11.838 -5.616 1.00 90.69 86 ALA A CA 1
ATOM 651 C C . ALA A 1 86 ? 7.719 -10.521 -4.947 1.00 90.69 86 ALA A C 1
ATOM 653 O O . ALA A 1 86 ? 6.747 -10.511 -4.196 1.00 90.69 86 ALA A O 1
ATOM 654 N N . THR A 1 87 ? 8.387 -9.405 -5.261 1.00 90.50 87 THR A N 1
ATOM 655 C CA . THR A 1 87 ? 7.990 -8.075 -4.779 1.00 90.50 87 THR A CA 1
ATOM 656 C C . THR A 1 87 ? 6.591 -7.693 -5.263 1.00 90.50 87 THR A C 1
ATOM 658 O O . THR A 1 87 ? 5.802 -7.208 -4.466 1.00 90.50 87 THR A O 1
ATOM 661 N N . ILE A 1 88 ? 6.236 -7.947 -6.527 1.00 91.25 88 ILE A N 1
ATOM 662 C CA . ILE A 1 88 ? 4.887 -7.652 -7.044 1.00 91.25 88 ILE A CA 1
ATOM 663 C C . ILE A 1 88 ? 3.826 -8.490 -6.325 1.00 91.25 88 ILE A C 1
ATOM 665 O O . ILE A 1 88 ? 2.840 -7.938 -5.840 1.00 91.25 88 ILE A O 1
ATOM 669 N N . ALA A 1 89 ? 4.047 -9.802 -6.216 1.00 91.00 89 ALA A N 1
ATOM 670 C CA . ALA A 1 89 ? 3.106 -10.704 -5.561 1.00 91.00 89 ALA A CA 1
ATOM 671 C C . ALA A 1 89 ? 2.866 -10.310 -4.093 1.00 91.00 89 ALA A C 1
ATOM 673 O O . ALA A 1 89 ? 1.735 -10.341 -3.617 1.00 91.00 89 ALA A O 1
ATOM 674 N N . HIS A 1 90 ? 3.923 -9.906 -3.386 1.00 90.56 90 HIS A N 1
ATOM 675 C CA . HIS A 1 90 ? 3.853 -9.547 -1.974 1.00 90.56 90 HIS A CA 1
ATOM 676 C C . HIS A 1 90 ? 3.326 -8.119 -1.741 1.00 90.56 90 HIS A C 1
ATOM 678 O O . HIS A 1 90 ? 2.358 -7.929 -1.004 1.00 90.56 90 HIS A O 1
ATOM 684 N N . ASP A 1 91 ? 3.953 -7.109 -2.351 1.00 90.12 91 ASP A N 1
ATOM 685 C CA . ASP A 1 91 ? 3.711 -5.692 -2.038 1.00 90.12 91 ASP A CA 1
ATOM 686 C C . ASP A 1 91 ? 2.498 -5.116 -2.772 1.00 90.12 91 ASP A C 1
ATOM 688 O O . ASP A 1 91 ? 1.942 -4.116 -2.324 1.00 90.12 91 ASP A O 1
ATOM 692 N N . ILE A 1 92 ? 2.092 -5.716 -3.897 1.00 92.00 92 ILE A N 1
ATOM 693 C CA . ILE A 1 92 ? 1.007 -5.197 -4.739 1.00 92.00 92 ILE A CA 1
ATOM 694 C C . ILE A 1 92 ? -0.200 -6.121 -4.675 1.00 92.00 92 ILE A C 1
ATOM 696 O O . ILE A 1 92 ? -1.252 -5.711 -4.189 1.00 92.00 92 ILE A O 1
ATOM 700 N N . ASP A 1 93 ? -0.056 -7.372 -5.111 1.00 92.44 93 ASP A N 1
ATOM 701 C CA . ASP A 1 93 ? -1.193 -8.295 -5.169 1.00 92.44 93 ASP A CA 1
ATOM 702 C C . ASP A 1 93 ? -1.671 -8.674 -3.760 1.00 92.44 93 ASP A C 1
ATOM 704 O O . ASP A 1 93 ? -2.871 -8.654 -3.483 1.00 92.44 93 ASP A O 1
ATOM 708 N N . GLY A 1 94 ? -0.741 -8.938 -2.840 1.00 91.25 94 GLY A N 1
ATOM 709 C CA . GLY A 1 94 ? -1.061 -9.184 -1.436 1.00 91.25 94 GLY A CA 1
ATOM 710 C C . GLY A 1 94 ? -1.694 -7.982 -0.736 1.00 91.25 94 GLY A C 1
ATOM 711 O O . GLY A 1 94 ? -2.635 -8.132 0.047 1.00 91.25 94 GLY A O 1
ATOM 712 N N . LEU A 1 95 ? -1.224 -6.771 -1.049 1.00 91.62 95 LEU A N 1
ATOM 713 C CA . LEU A 1 95 ? -1.796 -5.533 -0.521 1.00 91.62 95 LEU A CA 1
ATOM 714 C C . LEU A 1 95 ? -3.234 -5.327 -1.005 1.00 91.62 95 LEU A C 1
ATOM 716 O O . LEU A 1 95 ? -4.111 -5.042 -0.192 1.00 91.62 95 LEU A O 1
ATOM 720 N N . LEU A 1 96 ? -3.477 -5.530 -2.301 1.00 92.88 96 LEU A N 1
ATOM 721 C CA . LEU A 1 96 ? -4.810 -5.482 -2.898 1.00 92.88 96 LEU A CA 1
ATOM 722 C C . LEU A 1 96 ? -5.748 -6.505 -2.269 1.00 92.88 96 LEU A C 1
ATOM 724 O O . LEU A 1 96 ? -6.833 -6.138 -1.832 1.00 92.88 96 LEU A O 1
ATOM 728 N N . ALA A 1 97 ? -5.304 -7.756 -2.135 1.00 93.12 97 ALA A N 1
ATOM 729 C CA . ALA A 1 97 ? -6.097 -8.806 -1.505 1.00 93.12 97 ALA A CA 1
ATOM 730 C C . ALA A 1 97 ? -6.501 -8.434 -0.067 1.00 93.12 97 ALA A C 1
ATOM 732 O O . ALA A 1 97 ? -7.634 -8.664 0.342 1.00 93.12 97 ALA A O 1
ATOM 733 N N . ILE A 1 98 ? -5.611 -7.798 0.699 1.00 92.38 98 ILE A N 1
ATOM 734 C CA . ILE A 1 98 ? -5.941 -7.291 2.038 1.00 92.38 98 ILE A CA 1
ATOM 735 C C . ILE A 1 98 ? -6.969 -6.161 1.963 1.00 92.38 98 ILE A C 1
ATOM 737 O O . ILE A 1 98 ? -7.948 -6.184 2.712 1.00 92.38 98 ILE A O 1
ATOM 741 N N . CYS A 1 99 ? -6.770 -5.177 1.085 1.00 92.94 99 CYS A N 1
ATOM 742 C CA . CYS A 1 99 ? -7.709 -4.071 0.918 1.00 92.94 99 CYS A CA 1
ATOM 743 C C . CYS A 1 99 ? -9.106 -4.576 0.538 1.00 92.94 99 CYS A C 1
ATOM 745 O O . CYS A 1 99 ? -10.083 -4.166 1.167 1.00 92.94 99 CYS A O 1
ATOM 747 N N . ASP A 1 100 ? -9.194 -5.498 -0.414 1.00 92.50 100 ASP A N 1
ATOM 748 C CA . ASP A 1 100 ? -10.447 -6.072 -0.902 1.00 92.50 100 ASP A CA 1
ATOM 749 C C . ASP A 1 100 ? -11.138 -6.919 0.168 1.00 92.50 100 ASP A C 1
ATOM 751 O O . ASP A 1 100 ? -12.335 -6.753 0.412 1.00 92.50 100 ASP A O 1
ATOM 755 N N . SER A 1 101 ? -10.393 -7.790 0.856 1.00 92.38 101 SER A N 1
ATOM 756 C CA . SER A 1 101 ? -10.968 -8.670 1.874 1.00 92.38 101 SER A CA 1
ATOM 757 C C . SER A 1 101 ? -11.455 -7.888 3.091 1.00 92.38 101 SER A C 1
ATOM 759 O O . SER A 1 101 ? -12.503 -8.212 3.644 1.00 92.38 101 SER A O 1
ATOM 761 N N . PHE A 1 102 ? -10.747 -6.841 3.522 1.00 91.81 102 PHE A N 1
ATOM 762 C CA . PHE A 1 102 ? -11.111 -6.119 4.742 1.00 91.81 102 PHE A CA 1
ATOM 763 C C . PHE A 1 102 ? -12.080 -4.959 4.543 1.00 91.81 102 PHE A C 1
ATOM 765 O O . PHE A 1 102 ? -12.867 -4.693 5.451 1.00 91.81 102 PHE A O 1
ATOM 772 N N . SER A 1 103 ? -12.061 -4.281 3.393 1.00 91.44 103 SER A N 1
ATOM 773 C CA . SER A 1 103 ? -12.911 -3.106 3.130 1.00 91.44 103 SER A CA 1
ATOM 774 C C . SER A 1 103 ? -14.406 -3.323 3.443 1.00 91.44 103 SER A C 1
ATOM 776 O O . SER A 1 103 ? -14.997 -2.434 4.057 1.00 91.44 103 SER A O 1
ATOM 778 N N . PRO A 1 104 ? -15.032 -4.482 3.130 1.00 89.75 104 PRO A N 1
ATOM 779 C CA . PRO A 1 104 ? -16.427 -4.774 3.492 1.00 89.75 104 PRO A CA 1
ATOM 780 C C . PRO A 1 104 ? -16.705 -4.864 5.002 1.00 89.75 104 PRO A C 1
ATOM 782 O O . PRO A 1 104 ? -17.862 -4.806 5.415 1.00 89.75 104 PRO A O 1
ATOM 785 N N . HIS A 1 105 ? -15.665 -5.038 5.818 1.00 90.56 105 HIS A N 1
ATOM 786 C CA . HIS A 1 105 ? -15.731 -5.209 7.275 1.00 90.56 105 HIS A CA 1
ATOM 787 C C . HIS A 1 105 ? -15.260 -3.974 8.049 1.00 90.56 105 HIS A C 1
ATOM 789 O O . HIS A 1 105 ? -15.231 -3.986 9.283 1.00 90.56 105 HIS A O 1
ATOM 795 N N . MET A 1 106 ? -14.862 -2.922 7.335 1.00 90.75 106 MET A N 1
ATOM 796 C CA . MET A 1 106 ? -14.485 -1.652 7.932 1.00 90.75 106 MET A CA 1
ATOM 797 C C . MET A 1 106 ? -15.728 -0.883 8.367 1.00 90.75 106 MET A C 1
ATOM 799 O O . MET A 1 106 ? -16.761 -0.873 7.690 1.00 90.75 106 MET A O 1
ATOM 803 N N . ARG A 1 107 ? -15.615 -0.174 9.490 1.00 88.94 107 ARG A N 1
ATOM 804 C CA . ARG A 1 107 ? -16.693 0.659 10.009 1.00 88.94 107 ARG A CA 1
ATOM 805 C C . ARG A 1 107 ? -17.070 1.732 8.971 1.00 88.94 107 ARG A C 1
ATOM 807 O O . ARG A 1 107 ? -16.201 2.478 8.517 1.00 88.94 107 ARG A O 1
ATOM 814 N N . PRO A 1 108 ? -18.351 1.883 8.598 1.00 82.06 108 PRO A N 1
ATOM 815 C CA . PRO A 1 108 ? -18.737 2.873 7.599 1.00 82.06 108 PRO A CA 1
ATOM 816 C C . PRO A 1 108 ? -18.393 4.303 8.037 1.00 82.06 108 PRO A C 1
ATOM 818 O O . PRO A 1 108 ? -18.682 4.698 9.166 1.00 82.06 108 PRO A O 1
ATOM 821 N N . ASN A 1 109 ? -17.882 5.119 7.114 1.00 79.25 109 ASN A N 1
ATOM 822 C CA . ASN A 1 109 ? -17.532 6.542 7.287 1.00 79.25 109 ASN A CA 1
ATOM 823 C C . ASN A 1 109 ? -16.314 6.845 8.170 1.00 79.25 109 ASN A C 1
ATOM 825 O O . ASN A 1 109 ? -15.825 7.970 8.118 1.00 79.25 109 ASN A O 1
ATOM 829 N N . THR A 1 110 ? -15.868 5.902 8.997 1.00 83.94 110 THR A N 1
ATOM 830 C CA . THR A 1 110 ? -14.735 6.103 9.917 1.00 83.94 110 THR A CA 1
ATOM 831 C C . THR A 1 110 ? -13.640 5.058 9.755 1.00 83.94 110 THR A C 1
ATOM 833 O O . THR A 1 110 ? -12.552 5.251 10.281 1.00 83.94 110 THR A O 1
ATOM 836 N N . GLY A 1 111 ? -13.928 3.960 9.056 1.00 90.50 111 GLY A N 1
ATOM 837 C CA . GLY A 1 111 ? -12.980 2.902 8.758 1.00 90.50 111 GLY A CA 1
ATOM 838 C C . GLY A 1 111 ? -11.828 3.425 7.913 1.00 90.50 111 GLY A C 1
ATOM 839 O O . GLY A 1 111 ? -12.066 4.087 6.903 1.00 90.50 111 GLY A O 1
ATOM 840 N N . HIS A 1 112 ? -10.595 3.122 8.309 1.00 92.38 112 HIS A N 1
ATOM 841 C CA . HIS A 1 112 ? -9.403 3.641 7.639 1.00 92.38 112 HIS A CA 1
ATOM 842 C C . HIS A 1 112 ? -8.373 2.547 7.374 1.00 92.38 112 HIS A C 1
ATOM 844 O O . HIS A 1 112 ? -7.889 1.897 8.296 1.00 92.38 112 HIS A O 1
ATOM 850 N N . ILE A 1 113 ? -8.015 2.347 6.110 1.00 93.56 113 ILE A N 1
ATOM 851 C CA . ILE A 1 113 ? -6.922 1.465 5.712 1.00 93.56 113 ILE A CA 1
ATOM 852 C C . ILE A 1 113 ? -5.708 2.329 5.353 1.00 93.56 113 ILE A C 1
ATOM 854 O O . ILE A 1 113 ? -5.748 3.154 4.442 1.00 93.56 113 ILE A O 1
ATOM 858 N N . ILE A 1 114 ? -4.624 2.146 6.096 1.00 91.94 114 ILE A N 1
ATOM 859 C CA . ILE A 1 114 ? -3.370 2.880 5.953 1.00 91.94 114 ILE A CA 1
ATOM 860 C C . ILE A 1 114 ? -2.351 1.939 5.313 1.00 91.94 114 ILE A C 1
ATOM 862 O O . ILE A 1 114 ? -2.036 0.891 5.872 1.00 91.94 114 ILE A O 1
ATOM 866 N N . LEU A 1 115 ? -1.870 2.302 4.130 1.00 91.00 115 LEU A N 1
ATOM 867 C CA . LEU A 1 115 ? -0.890 1.569 3.333 1.00 91.00 115 LEU A CA 1
ATOM 868 C C . LEU A 1 115 ? 0.522 2.125 3.589 1.00 91.00 115 LEU A C 1
ATOM 870 O O . LEU A 1 115 ? 0.655 3.281 4.009 1.00 91.00 115 LEU A O 1
ATOM 874 N N . PRO A 1 116 ? 1.585 1.354 3.311 1.00 84.94 116 PRO A N 1
ATOM 875 C CA . PRO A 1 116 ? 2.941 1.874 3.394 1.00 84.94 116 PRO A CA 1
ATOM 876 C C . PRO A 1 116 ? 3.215 2.811 2.208 1.00 84.94 116 PRO A C 1
ATOM 878 O O . PRO A 1 116 ? 2.915 2.483 1.055 1.00 84.94 116 PRO A O 1
ATOM 881 N N . GLY A 1 117 ? 3.796 3.975 2.490 1.00 78.00 117 GLY A N 1
ATOM 882 C CA . GLY A 1 117 ? 4.253 4.944 1.496 1.00 78.00 117 GLY A CA 1
ATOM 883 C C . GLY A 1 117 ? 5.682 5.401 1.771 1.00 78.00 117 GLY A C 1
ATOM 884 O O . GLY A 1 117 ? 6.235 5.148 2.842 1.00 78.00 117 GLY A O 1
ATOM 885 N N . HIS A 1 118 ? 6.293 6.080 0.801 1.00 74.31 118 HIS A N 1
ATOM 886 C CA . HIS A 1 118 ? 7.672 6.539 0.938 1.00 74.31 118 HIS A CA 1
ATOM 887 C C . HIS A 1 118 ? 7.928 7.869 0.225 1.00 74.31 118 HIS A C 1
ATOM 889 O O . HIS A 1 118 ? 7.784 7.962 -0.992 1.00 74.31 118 HIS A O 1
ATOM 895 N N . GLU A 1 119 ? 8.364 8.897 0.959 1.00 67.06 119 GLU A N 1
ATOM 896 C CA . GLU A 1 119 ? 8.585 10.236 0.387 1.00 67.06 119 GLU A CA 1
ATOM 897 C C . GLU A 1 119 ? 9.787 10.263 -0.560 1.00 67.06 119 GLU A C 1
ATOM 899 O O . GLU A 1 119 ? 9.733 10.903 -1.610 1.00 67.06 119 GLU A O 1
ATOM 904 N N . ALA A 1 120 ? 10.864 9.535 -0.238 1.00 57.06 120 ALA A N 1
ATOM 905 C CA . ALA A 1 120 ? 12.034 9.494 -1.121 1.00 57.06 120 ALA A CA 1
ATOM 906 C C . ALA A 1 120 ? 11.742 8.806 -2.466 1.00 57.06 120 ALA A C 1
ATOM 908 O O . ALA A 1 120 ? 12.552 8.911 -3.379 1.00 57.06 120 ALA A O 1
ATOM 909 N N . GLU A 1 121 ? 10.588 8.144 -2.593 1.00 63.72 121 GLU A N 1
ATOM 910 C CA . GLU A 1 121 ? 10.092 7.582 -3.852 1.00 63.72 121 GLU A CA 1
ATOM 911 C C . GLU A 1 121 ? 8.979 8.446 -4.461 1.00 63.72 121 GLU A C 1
ATOM 913 O O . GLU A 1 121 ? 8.151 7.974 -5.241 1.00 63.72 121 GLU A O 1
ATOM 918 N N . SER A 1 122 ? 8.967 9.743 -4.127 1.00 74.19 122 SER A N 1
ATOM 919 C CA . SER A 1 122 ? 8.178 10.739 -4.843 1.00 74.19 122 SER A CA 1
ATOM 920 C C . SER A 1 122 ? 8.417 10.595 -6.344 1.00 74.19 122 SER A C 1
ATOM 922 O O . SER A 1 122 ? 9.559 10.557 -6.813 1.00 74.19 122 SER A O 1
ATOM 924 N N . LEU A 1 123 ? 7.330 10.610 -7.118 1.00 83.44 123 LEU A N 1
ATOM 925 C CA . LEU A 1 123 ? 7.370 10.533 -8.581 1.00 83.44 123 LEU A CA 1
ATOM 926 C C . LEU A 1 123 ? 8.203 11.661 -9.221 1.00 83.44 123 LEU A C 1
ATOM 928 O O . LEU A 1 123 ? 8.558 11.572 -10.393 1.00 83.44 123 LEU A O 1
ATOM 932 N N . SER A 1 124 ? 8.565 12.700 -8.459 1.00 82.81 124 SER A N 1
ATOM 933 C CA . SER A 1 124 ? 9.514 13.739 -8.876 1.00 82.81 124 SER A CA 1
ATOM 934 C C . SER A 1 124 ? 10.937 13.221 -9.143 1.00 82.81 124 SER A C 1
ATOM 936 O O . SER A 1 124 ? 11.662 13.838 -9.925 1.00 82.81 124 SER A O 1
ATOM 938 N N . TYR A 1 125 ? 11.331 12.088 -8.552 1.00 83.50 125 TYR A N 1
ATOM 939 C CA . TYR A 1 125 ? 12.625 11.435 -8.789 1.00 83.50 125 TYR A CA 1
ATOM 940 C C . TYR A 1 125 ? 12.591 10.420 -9.939 1.00 83.50 125 TYR A C 1
ATOM 942 O O . TYR A 1 125 ? 13.635 9.909 -10.352 1.00 83.50 125 TYR A O 1
ATOM 950 N N . PHE A 1 126 ? 11.405 10.127 -10.474 1.00 90.12 126 PHE A N 1
ATOM 951 C CA . PHE A 1 126 ? 11.219 9.142 -11.531 1.00 90.12 126 PHE A CA 1
ATOM 952 C C . PHE A 1 126 ? 11.413 9.788 -12.909 1.00 90.12 126 PHE A C 1
ATOM 954 O O . PHE A 1 126 ? 11.122 10.973 -13.098 1.00 90.12 126 PHE A O 1
ATOM 961 N N . PRO A 1 127 ? 11.849 9.017 -13.923 1.00 93.12 127 PRO A N 1
ATOM 962 C CA . PRO A 1 127 ? 11.786 9.471 -15.306 1.00 93.12 127 PRO A CA 1
ATOM 963 C C . PRO A 1 127 ? 10.362 9.947 -15.654 1.00 93.12 127 PRO A C 1
ATOM 965 O O . PRO A 1 127 ? 9.404 9.256 -15.296 1.00 93.12 127 PRO A O 1
ATOM 968 N N . PRO A 1 128 ? 10.181 11.077 -16.373 1.00 92.94 128 PRO A N 1
ATOM 969 C CA . PRO A 1 128 ? 8.855 11.659 -16.609 1.00 92.94 128 PRO A CA 1
ATOM 970 C C . PRO A 1 128 ? 7.850 10.697 -17.250 1.00 92.94 128 PRO A C 1
ATOM 972 O O . PRO A 1 128 ? 6.662 10.733 -16.938 1.00 92.94 128 PRO A O 1
ATOM 975 N N . THR A 1 129 ? 8.327 9.815 -18.130 1.00 92.81 129 THR A N 1
ATOM 976 C CA . THR A 1 129 ? 7.513 8.769 -18.756 1.00 92.81 129 THR A CA 1
ATOM 977 C C . THR A 1 129 ? 6.985 7.783 -17.719 1.00 92.81 129 THR A C 1
ATOM 979 O O . THR A 1 129 ? 5.781 7.547 -17.685 1.00 92.81 129 THR A O 1
ATOM 982 N N . CYS A 1 130 ? 7.841 7.281 -16.826 1.00 94.06 130 CYS A N 1
ATOM 983 C CA . CYS A 1 130 ? 7.452 6.384 -15.738 1.00 94.06 130 CYS A CA 1
ATOM 984 C C . CYS A 1 130 ? 6.519 7.080 -14.732 1.00 94.06 130 CYS A C 1
ATOM 986 O O . CYS A 1 130 ? 5.439 6.572 -14.437 1.00 94.06 130 CYS A O 1
ATOM 988 N N . ALA A 1 131 ? 6.872 8.291 -14.286 1.00 93.50 131 ALA A N 1
ATOM 989 C CA . ALA A 1 131 ? 6.051 9.091 -13.376 1.00 93.50 131 ALA A CA 1
ATOM 990 C C . ALA A 1 131 ? 4.633 9.318 -13.923 1.00 93.50 131 ALA A C 1
ATOM 992 O O . ALA A 1 131 ? 3.646 9.203 -13.197 1.00 93.50 131 ALA A O 1
ATOM 993 N N . SER A 1 132 ? 4.516 9.590 -15.229 1.00 94.56 132 SER A N 1
ATOM 994 C CA . SER A 1 132 ? 3.222 9.820 -15.871 1.00 94.56 132 SER A CA 1
ATOM 995 C C . SER A 1 132 ? 2.296 8.602 -15.838 1.00 94.56 132 SER A C 1
ATOM 997 O O . SER A 1 132 ? 1.082 8.784 -15.827 1.00 94.56 132 SER A O 1
ATOM 999 N N . LEU A 1 133 ? 2.828 7.376 -15.788 1.00 96.00 133 LEU A N 1
ATOM 1000 C CA . LEU A 1 133 ? 2.005 6.169 -15.688 1.00 96.00 133 LEU A CA 1
ATOM 1001 C C . LEU A 1 133 ? 1.262 6.134 -14.346 1.00 96.00 133 LEU A C 1
ATOM 1003 O O . LEU A 1 133 ? 0.044 5.964 -14.314 1.00 96.00 133 LEU A O 1
ATOM 1007 N N . PHE A 1 134 ? 1.977 6.390 -13.250 1.00 94.69 134 PHE A N 1
ATOM 1008 C CA . PHE A 1 134 ? 1.395 6.447 -11.910 1.00 94.69 134 PHE A CA 1
ATOM 1009 C C . PHE A 1 134 ? 0.428 7.631 -11.754 1.00 94.69 134 PHE A C 1
ATOM 1011 O O . PHE A 1 134 ? -0.714 7.437 -11.348 1.00 94.69 134 PHE A O 1
ATOM 1018 N N . LEU A 1 135 ? 0.811 8.839 -12.187 1.00 92.38 135 LEU A N 1
ATOM 1019 C CA . LEU A 1 135 ? -0.051 10.035 -12.106 1.00 92.38 135 LEU A CA 1
ATOM 1020 C C . LEU A 1 135 ? -1.369 9.899 -12.892 1.00 92.38 135 LEU A C 1
ATOM 1022 O O . LEU A 1 135 ? -2.396 10.487 -12.531 1.00 92.38 135 LEU A O 1
ATOM 1026 N N . ASN A 1 136 ? -1.355 9.140 -13.989 1.00 94.81 136 ASN A N 1
ATOM 1027 C CA . ASN A 1 136 ? -2.533 8.915 -14.824 1.00 94.81 136 ASN A CA 1
ATOM 1028 C C . ASN A 1 136 ? -3.342 7.675 -14.427 1.00 94.81 136 ASN A C 1
ATOM 1030 O O . ASN A 1 136 ? -4.407 7.461 -15.003 1.00 94.81 136 ASN A O 1
ATOM 1034 N N . SER A 1 137 ? -2.883 6.892 -13.449 1.00 95.44 137 SER A N 1
ATOM 1035 C CA . SER A 1 137 ? -3.608 5.715 -12.968 1.00 95.44 137 SER A CA 1
ATOM 1036 C C . SER A 1 137 ? -4.921 6.119 -12.301 1.00 95.44 137 SER A C 1
ATOM 1038 O O . SER A 1 137 ? -5.003 7.135 -11.604 1.00 95.44 137 SER A O 1
ATOM 1040 N N . ARG A 1 138 ? -5.979 5.346 -12.542 1.00 94.44 138 ARG A N 1
ATOM 1041 C CA . ARG A 1 138 ? -7.326 5.592 -12.001 1.00 94.44 138 ARG A CA 1
ATOM 1042 C C . ARG A 1 138 ? -7.919 4.372 -11.316 1.00 94.44 138 ARG A C 1
ATOM 1044 O O . ARG A 1 138 ? -8.889 4.521 -10.582 1.00 94.44 138 ARG A O 1
ATOM 1051 N N . THR A 1 139 ? -7.345 3.200 -11.550 1.00 95.12 139 THR A N 1
ATOM 1052 C CA . THR A 1 139 ? -7.831 1.928 -11.026 1.00 95.12 139 THR A CA 1
ATOM 1053 C C . THR A 1 139 ? -6.688 1.106 -10.431 1.00 95.12 139 THR A C 1
ATOM 1055 O O . THR A 1 139 ? -5.537 1.256 -10.856 1.00 95.12 139 THR A O 1
ATOM 1058 N N . PRO A 1 140 ? -6.980 0.193 -9.491 1.00 94.75 140 PRO A N 1
ATOM 1059 C CA . PRO A 1 140 ? -6.027 -0.826 -9.052 1.00 94.75 140 PRO A CA 1
ATOM 1060 C C . PRO A 1 140 ? -5.370 -1.605 -10.205 1.00 94.75 140 PRO A C 1
ATOM 1062 O O . PRO A 1 140 ? -4.175 -1.905 -10.166 1.00 94.75 140 PRO A O 1
ATOM 1065 N N . GLN A 1 141 ? -6.128 -1.885 -11.268 1.00 95.81 141 GLN A N 1
ATOM 1066 C CA . GLN A 1 141 ? -5.659 -2.641 -12.431 1.00 95.81 141 GLN A CA 1
ATOM 1067 C C . GLN A 1 141 ? -4.620 -1.870 -13.256 1.00 95.81 141 GLN A C 1
ATOM 1069 O O . GLN A 1 141 ? -3.741 -2.496 -13.857 1.00 95.81 141 GLN A O 1
ATOM 1074 N N . ASP A 1 142 ? -4.665 -0.533 -13.260 1.00 96.69 142 ASP A N 1
ATOM 1075 C CA . ASP A 1 142 ? -3.615 0.288 -13.877 1.00 96.69 142 ASP A CA 1
ATOM 1076 C C . ASP A 1 142 ? -2.276 0.054 -13.166 1.00 96.69 142 ASP A C 1
ATOM 1078 O O . ASP A 1 142 ? -1.260 -0.187 -13.817 1.00 96.69 142 ASP A O 1
ATOM 1082 N N . ILE A 1 143 ? -2.285 0.026 -11.828 1.00 96.19 143 ILE A N 1
ATOM 1083 C CA . ILE A 1 143 ? -1.088 -0.205 -11.006 1.00 96.19 143 ILE A CA 1
ATOM 1084 C C . ILE A 1 143 ? -0.509 -1.597 -11.260 1.00 96.19 143 ILE A C 1
ATOM 1086 O O . ILE A 1 143 ? 0.690 -1.733 -11.515 1.00 96.19 143 ILE A O 1
ATOM 1090 N N . GLN A 1 144 ? -1.357 -2.631 -11.268 1.00 95.56 144 GLN A N 1
ATOM 1091 C CA . GLN A 1 144 ? -0.926 -3.991 -11.603 1.00 95.56 144 GLN A CA 1
ATOM 1092 C C . GLN A 1 144 ? -0.320 -4.057 -13.012 1.00 95.56 144 GLN A C 1
ATOM 1094 O O . GLN A 1 144 ? 0.737 -4.660 -13.203 1.00 95.56 144 GLN A O 1
ATOM 1099 N N . SER A 1 145 ? -0.933 -3.388 -13.991 1.00 96.94 145 SER A N 1
ATOM 1100 C CA . SER A 1 145 ? -0.447 -3.360 -15.377 1.00 96.94 145 SER A CA 1
ATOM 1101 C C . SER A 1 145 ? 0.909 -2.659 -15.508 1.00 96.94 145 SER A C 1
ATOM 1103 O O . SER A 1 145 ? 1.789 -3.142 -16.229 1.00 96.94 145 SER A O 1
ATOM 1105 N N . ILE A 1 146 ? 1.118 -1.551 -14.788 1.00 97.25 146 ILE A N 1
ATOM 1106 C CA . ILE A 1 146 ? 2.406 -0.842 -14.730 1.00 97.25 146 ILE A CA 1
ATOM 1107 C C . ILE A 1 146 ? 3.489 -1.771 -14.181 1.00 97.25 146 ILE A C 1
ATOM 1109 O O . ILE A 1 146 ? 4.536 -1.946 -14.808 1.00 97.25 146 ILE A O 1
ATOM 1113 N N . MET A 1 147 ? 3.214 -2.422 -13.049 1.00 96.56 147 MET A N 1
ATOM 1114 C CA . MET A 1 147 ? 4.173 -3.307 -12.389 1.00 96.56 147 MET A CA 1
ATOM 1115 C C . MET A 1 147 ? 4.492 -4.554 -13.224 1.00 96.56 147 MET A C 1
ATOM 1117 O O . MET A 1 147 ? 5.653 -4.955 -13.319 1.00 96.56 147 MET A O 1
ATOM 1121 N N . GLN A 1 148 ? 3.501 -5.126 -13.910 1.00 96.31 148 GLN A N 1
ATOM 1122 C CA . GLN A 1 148 ? 3.716 -6.227 -14.853 1.00 96.31 148 GLN A CA 1
ATOM 1123 C C . GLN A 1 148 ? 4.554 -5.800 -16.066 1.00 96.31 148 GLN A C 1
ATOM 1125 O O . GLN A 1 148 ? 5.438 -6.543 -16.500 1.00 96.31 148 GLN A O 1
ATOM 1130 N N . THR A 1 149 ? 4.329 -4.595 -16.596 1.00 96.56 149 THR A N 1
ATOM 1131 C CA . THR A 1 149 ? 5.117 -4.057 -17.718 1.00 96.56 149 THR A CA 1
ATOM 1132 C C . THR A 1 149 ? 6.573 -3.843 -17.309 1.00 96.56 149 THR A C 1
ATOM 1134 O O . THR A 1 149 ? 7.488 -4.250 -18.029 1.00 96.56 149 THR A O 1
ATOM 1137 N N . PHE A 1 150 ? 6.798 -3.289 -16.118 1.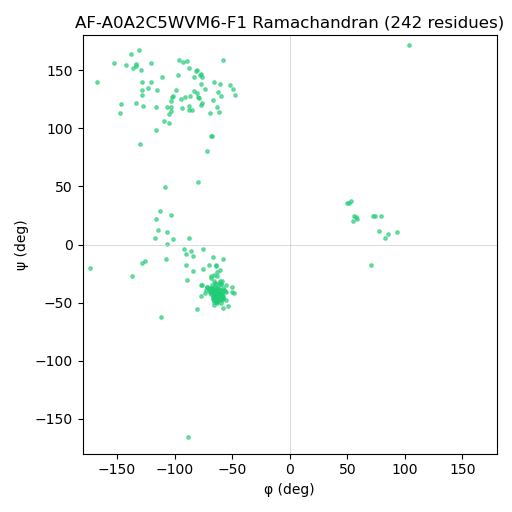00 96.38 150 PHE A N 1
ATOM 1138 C CA . PHE A 1 150 ? 8.125 -3.170 -15.523 1.00 96.38 150 PHE A CA 1
ATOM 1139 C C . PHE A 1 150 ? 8.816 -4.537 -15.364 1.00 96.38 150 PHE A C 1
ATOM 1141 O O . PHE A 1 150 ? 9.966 -4.699 -15.781 1.00 96.38 150 PHE A O 1
ATOM 1148 N N . ALA A 1 151 ? 8.114 -5.553 -14.849 1.00 95.69 151 ALA A N 1
ATOM 1149 C CA . ALA A 1 151 ? 8.654 -6.910 -14.738 1.00 95.69 151 ALA A CA 1
ATOM 1150 C C . ALA A 1 151 ? 9.051 -7.494 -16.105 1.00 95.69 151 ALA A C 1
ATOM 1152 O O . ALA A 1 151 ? 10.101 -8.127 -16.237 1.00 95.69 151 ALA A O 1
ATOM 1153 N N . TYR A 1 152 ? 8.256 -7.238 -17.146 1.00 96.00 152 TYR A N 1
ATOM 1154 C CA . TYR A 1 152 ? 8.569 -7.659 -18.511 1.00 96.00 152 TYR A CA 1
ATOM 1155 C C . TYR A 1 152 ? 9.792 -6.928 -19.094 1.00 96.00 152 TYR A C 1
ATOM 1157 O O . TYR A 1 152 ? 10.613 -7.540 -19.785 1.00 96.00 152 TYR A O 1
ATOM 1165 N N . ALA A 1 153 ? 9.963 -5.635 -18.800 1.00 95.50 153 ALA A N 1
ATOM 1166 C CA . ALA A 1 153 ? 11.165 -4.883 -19.161 1.00 95.50 153 ALA A CA 1
ATOM 1167 C C . ALA A 1 153 ? 12.417 -5.442 -18.462 1.00 95.50 153 ALA A C 1
ATOM 1169 O O . ALA A 1 153 ? 13.460 -5.610 -19.099 1.00 95.50 153 ALA A O 1
ATOM 1170 N N . ALA A 1 154 ? 12.299 -5.811 -17.184 1.00 94.62 154 ALA A N 1
ATOM 1171 C CA . ALA A 1 154 ? 13.375 -6.439 -16.420 1.00 94.62 154 ALA A CA 1
ATOM 1172 C C . ALA A 1 154 ? 13.760 -7.818 -16.951 1.00 94.62 154 ALA A C 1
ATOM 1174 O O . ALA A 1 154 ? 14.945 -8.085 -17.142 1.00 94.62 154 ALA A O 1
ATOM 1175 N N . MET A 1 155 ? 12.779 -8.658 -17.284 1.00 94.69 155 MET A N 1
ATOM 1176 C CA . MET A 1 155 ? 13.023 -9.968 -17.891 1.00 94.69 155 MET A CA 1
ATOM 1177 C C . MET A 1 155 ? 13.775 -9.865 -19.228 1.00 94.69 155 MET A C 1
ATOM 1179 O O . MET A 1 155 ? 14.591 -10.727 -19.550 1.00 94.69 155 MET A O 1
ATOM 1183 N N . ARG A 1 156 ? 13.525 -8.805 -20.003 1.00 95.31 156 ARG A N 1
ATOM 1184 C CA . ARG A 1 156 ? 14.226 -8.527 -21.268 1.00 95.31 156 ARG A CA 1
ATOM 1185 C C . ARG A 1 156 ? 15.559 -7.792 -21.093 1.00 95.31 156 ARG A C 1
ATOM 1187 O O . ARG A 1 156 ? 16.289 -7.659 -22.069 1.00 95.31 156 ARG A O 1
ATOM 1194 N N . GLY A 1 157 ? 15.873 -7.307 -19.891 1.00 94.31 157 GLY A N 1
ATOM 1195 C CA . GLY A 1 157 ? 17.090 -6.541 -19.618 1.00 94.31 157 GLY A CA 1
ATOM 1196 C C . GLY A 1 157 ? 17.099 -5.120 -20.197 1.00 94.31 157 GLY A C 1
ATOM 1197 O O . GLY A 1 157 ? 18.176 -4.582 -20.419 1.00 94.31 157 GLY A O 1
ATOM 1198 N N . VAL A 1 158 ? 15.929 -4.512 -20.437 1.00 95.81 158 VAL A N 1
ATOM 1199 C CA . VAL A 1 158 ? 15.781 -3.191 -21.101 1.00 95.81 158 VAL A CA 1
ATOM 1200 C C . VAL A 1 158 ? 15.166 -2.118 -20.192 1.00 95.81 158 VAL A C 1
ATOM 1202 O O . VAL A 1 158 ? 14.605 -1.136 -20.662 1.00 95.81 158 VAL A O 1
ATOM 1205 N N . VAL A 1 159 ? 15.252 -2.298 -18.872 1.00 94.56 159 VAL A N 1
ATOM 1206 C CA . VAL A 1 159 ? 14.617 -1.429 -17.858 1.00 94.56 159 VAL A CA 1
ATOM 1207 C C . VAL A 1 159 ? 14.997 0.037 -18.041 1.00 94.56 159 VAL A C 1
ATOM 1209 O O . VAL A 1 159 ? 14.123 0.888 -18.166 1.00 94.56 159 VAL A O 1
ATOM 1212 N N . ILE A 1 160 ? 16.297 0.326 -18.100 1.00 94.75 160 ILE A N 1
ATOM 1213 C CA . ILE A 1 160 ? 16.796 1.699 -18.236 1.00 94.75 160 ILE A CA 1
ATOM 1214 C C . ILE A 1 160 ? 16.463 2.255 -19.627 1.00 94.75 160 ILE A C 1
ATOM 1216 O O . ILE A 1 160 ? 16.035 3.402 -19.735 1.00 94.75 160 ILE A O 1
ATOM 1220 N N . ASP A 1 161 ? 16.604 1.437 -20.673 1.00 95.62 161 ASP A N 1
ATOM 1221 C CA . ASP A 1 161 ? 16.356 1.839 -22.064 1.00 95.62 161 ASP A CA 1
ATOM 1222 C C . ASP A 1 161 ? 14.886 2.215 -22.309 1.00 95.62 16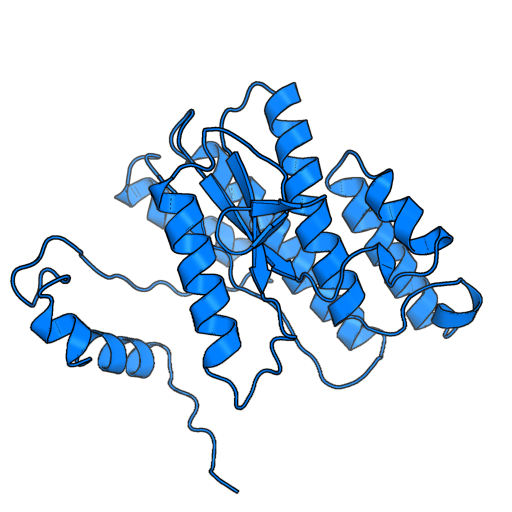1 ASP A C 1
ATOM 1224 O O . ASP A 1 161 ? 14.594 3.129 -23.078 1.00 95.62 161 ASP A O 1
ATOM 1228 N N . GLU A 1 162 ? 13.955 1.548 -21.624 1.00 95.56 162 GLU A N 1
ATOM 1229 C CA . GLU A 1 162 ? 12.521 1.860 -21.659 1.00 95.56 162 GLU A CA 1
ATOM 1230 C C . GLU A 1 162 ? 12.104 2.926 -20.626 1.00 95.56 162 GLU A C 1
ATOM 1232 O O . GLU A 1 162 ? 10.922 3.251 -20.507 1.00 95.56 162 GLU A O 1
ATOM 1237 N N . GLY A 1 163 ? 13.064 3.522 -19.909 1.00 94.81 163 GLY A N 1
ATOM 1238 C CA . GLY A 1 163 ? 12.828 4.651 -19.008 1.00 94.81 163 GLY A CA 1
ATOM 1239 C C . GLY A 1 163 ? 12.243 4.272 -17.647 1.00 94.81 163 GLY A C 1
ATOM 1240 O O . GLY A 1 163 ? 11.597 5.105 -17.012 1.00 94.81 163 GLY A O 1
ATOM 1241 N N . TRP A 1 164 ? 12.457 3.039 -17.191 1.00 95.19 164 TRP A N 1
ATOM 1242 C CA . TRP A 1 164 ? 12.067 2.584 -15.859 1.00 95.19 164 TRP A CA 1
ATOM 1243 C C . TRP A 1 164 ? 13.169 2.828 -14.826 1.00 95.19 164 TRP A C 1
ATOM 1245 O O . TRP A 1 164 ? 14.358 2.904 -15.147 1.00 95.19 164 TRP A O 1
ATOM 1255 N N . VAL A 1 165 ? 12.775 2.879 -13.555 1.00 92.12 165 VAL A N 1
ATOM 1256 C CA . VAL A 1 165 ? 13.716 2.896 -12.432 1.00 92.12 165 VAL A CA 1
ATOM 1257 C C . VAL A 1 165 ? 14.222 1.463 -12.194 1.00 92.12 165 VAL A C 1
ATOM 1259 O O . VAL A 1 165 ? 13.404 0.561 -12.007 1.00 92.12 165 VAL A O 1
ATOM 1262 N N . PRO A 1 166 ? 15.544 1.200 -12.173 1.00 91.50 166 PRO A N 1
ATOM 1263 C CA . PRO A 1 166 ? 16.102 -0.138 -11.963 1.00 91.50 166 PRO A CA 1
ATOM 1264 C C . PRO A 1 166 ? 16.120 -0.538 -10.479 1.00 91.50 166 PRO A C 1
ATOM 1266 O O . PRO A 1 166 ? 17.155 -0.902 -9.926 1.00 91.50 166 PRO A O 1
ATOM 1269 N N . SER A 1 167 ? 14.964 -0.447 -9.823 1.00 88.44 167 SER A N 1
ATOM 1270 C CA . SER A 1 167 ? 14.776 -0.762 -8.407 1.00 88.44 167 SER A CA 1
ATOM 1271 C C . SER A 1 167 ? 13.375 -1.327 -8.191 1.00 88.44 167 SER A C 1
ATOM 1273 O O . SER A 1 167 ? 12.383 -0.621 -8.357 1.00 88.44 167 SER A O 1
ATOM 1275 N N . ALA A 1 168 ? 13.289 -2.610 -7.825 1.00 88.44 168 ALA A N 1
ATOM 1276 C CA . ALA A 1 168 ? 12.011 -3.257 -7.519 1.00 88.44 168 ALA A CA 1
ATOM 1277 C C . ALA A 1 168 ? 11.311 -2.579 -6.332 1.00 88.44 168 ALA A C 1
ATOM 1279 O O . ALA A 1 168 ? 10.101 -2.384 -6.373 1.00 88.44 168 ALA A O 1
ATOM 1280 N N . LEU A 1 169 ? 12.095 -2.172 -5.328 1.00 84.75 169 LEU A N 1
ATOM 1281 C CA . LEU A 1 169 ? 11.621 -1.474 -4.136 1.00 84.75 169 LEU A CA 1
ATOM 1282 C C . LEU A 1 169 ? 11.034 -0.100 -4.478 1.00 84.75 169 LEU A C 1
ATOM 1284 O O . LEU A 1 169 ? 9.928 0.216 -4.061 1.00 84.75 169 LEU A O 1
ATOM 1288 N N . SER A 1 170 ? 11.747 0.700 -5.273 1.00 86.75 170 SER A N 1
ATOM 1289 C CA . SER A 1 170 ? 11.278 2.035 -5.666 1.00 86.75 170 SER A CA 1
ATOM 1290 C C . SER A 1 170 ? 9.984 1.937 -6.472 1.00 86.75 170 SER A C 1
ATOM 1292 O O . SER A 1 170 ? 9.010 2.636 -6.201 1.00 86.75 170 SER A O 1
ATOM 1294 N N . MET A 1 171 ? 9.941 1.001 -7.426 1.00 91.50 171 MET A N 1
ATOM 1295 C CA . MET A 1 171 ? 8.740 0.741 -8.217 1.00 91.50 171 MET A CA 1
ATOM 1296 C C . MET A 1 171 ? 7.570 0.256 -7.347 1.00 91.50 171 MET A C 1
ATOM 1298 O O . MET A 1 171 ? 6.452 0.730 -7.546 1.00 91.50 171 MET A O 1
ATOM 1302 N N . SER A 1 172 ? 7.799 -0.639 -6.373 1.00 90.25 172 SER A N 1
ATOM 1303 C CA . SER A 1 172 ? 6.728 -1.114 -5.488 1.00 90.25 172 SER A CA 1
ATOM 1304 C C . SER A 1 172 ? 6.216 -0.015 -4.560 1.00 90.25 172 SER A C 1
ATOM 1306 O O . SER A 1 172 ? 5.008 0.141 -4.442 1.00 90.25 172 SER A O 1
ATOM 1308 N N . GLN A 1 173 ? 7.081 0.824 -3.989 1.00 87.62 173 GLN A N 1
ATOM 1309 C CA . GLN A 1 173 ? 6.669 1.930 -3.112 1.00 87.62 173 GLN A CA 1
ATOM 1310 C C . GLN A 1 173 ? 5.906 3.043 -3.850 1.00 87.62 173 GLN A C 1
ATOM 1312 O O . GLN A 1 173 ? 4.930 3.590 -3.325 1.00 87.62 173 GLN A O 1
ATOM 1317 N N . ALA A 1 174 ? 6.299 3.358 -5.089 1.00 89.75 174 ALA A N 1
ATOM 1318 C CA . ALA A 1 174 ? 5.524 4.254 -5.949 1.00 89.75 174 ALA A CA 1
ATOM 1319 C C . ALA A 1 174 ? 4.137 3.662 -6.251 1.00 89.75 174 ALA A C 1
ATOM 1321 O O . ALA A 1 174 ? 3.121 4.365 -6.199 1.00 89.75 174 ALA A O 1
ATOM 1322 N N . ALA A 1 175 ? 4.081 2.352 -6.502 1.00 92.44 175 ALA A N 1
ATOM 1323 C CA . ALA A 1 175 ? 2.840 1.634 -6.740 1.00 92.44 175 ALA A CA 1
ATOM 1324 C C . ALA A 1 175 ? 1.932 1.588 -5.500 1.00 92.44 175 ALA A C 1
ATOM 1326 O O . ALA A 1 175 ? 0.752 1.894 -5.638 1.00 92.44 175 ALA A O 1
ATOM 1327 N N . THR A 1 176 ? 2.439 1.296 -4.296 1.00 90.88 176 THR A N 1
ATOM 1328 C CA . THR A 1 176 ? 1.632 1.271 -3.056 1.00 90.88 176 THR A CA 1
ATOM 1329 C C . THR A 1 176 ? 1.097 2.657 -2.695 1.00 90.88 176 THR A C 1
ATOM 1331 O O . THR A 1 176 ? -0.062 2.798 -2.301 1.00 90.88 176 THR A O 1
ATOM 1334 N N . THR A 1 177 ? 1.908 3.700 -2.894 1.00 89.25 177 THR A N 1
ATOM 1335 C CA . THR A 1 177 ? 1.498 5.093 -2.672 1.00 89.25 177 THR A CA 1
ATOM 1336 C C . THR A 1 177 ? 0.386 5.496 -3.640 1.00 89.25 177 THR A C 1
ATOM 1338 O O . THR A 1 177 ? -0.656 6.004 -3.224 1.00 89.25 177 THR A O 1
ATOM 1341 N N . THR A 1 178 ? 0.562 5.206 -4.932 1.00 91.81 178 THR A N 1
ATOM 1342 C CA . THR A 1 178 ? -0.463 5.473 -5.953 1.00 91.81 178 THR A CA 1
ATOM 1343 C C . THR A 1 178 ? -1.708 4.609 -5.728 1.00 91.81 178 THR A C 1
ATOM 1345 O O . THR A 1 178 ? -2.827 5.051 -5.987 1.00 91.81 178 THR A O 1
ATOM 1348 N N . LEU A 1 179 ? -1.542 3.399 -5.185 1.00 93.00 179 LEU A N 1
ATOM 1349 C CA . LEU A 1 179 ? -2.645 2.501 -4.878 1.00 93.00 179 LEU A CA 1
ATOM 1350 C C . LEU A 1 179 ? -3.603 3.107 -3.840 1.00 93.00 179 LEU A C 1
ATOM 1352 O O . LEU A 1 179 ? -4.817 3.052 -4.029 1.00 93.00 179 LEU A O 1
ATOM 1356 N N . ALA A 1 180 ? -3.078 3.752 -2.791 1.00 92.19 180 ALA A N 1
ATOM 1357 C CA . ALA A 1 180 ? -3.908 4.461 -1.812 1.00 92.19 180 ALA A CA 1
ATOM 1358 C C . ALA A 1 180 ? -4.798 5.522 -2.482 1.00 92.19 180 ALA A C 1
ATOM 1360 O O . ALA A 1 180 ? -5.969 5.670 -2.128 1.00 92.19 180 ALA A O 1
ATOM 1361 N N . HIS A 1 181 ? -4.250 6.236 -3.470 1.00 92.19 181 HIS A N 1
ATOM 1362 C CA . HIS A 1 181 ? -4.978 7.246 -4.230 1.00 92.19 181 HIS A CA 1
ATOM 1363 C C . HIS A 1 181 ? -6.100 6.639 -5.078 1.00 92.19 181 HIS A C 1
ATOM 1365 O O . HIS A 1 181 ? -7.248 7.071 -4.981 1.00 92.19 181 HIS A O 1
ATOM 1371 N N . VAL A 1 182 ? -5.803 5.620 -5.889 1.00 93.88 182 VAL A N 1
ATOM 1372 C CA . VAL A 1 182 ? -6.818 5.024 -6.775 1.00 93.88 182 VAL A CA 1
ATOM 1373 C C . VAL A 1 182 ? -7.910 4.290 -5.994 1.00 93.88 182 VAL A C 1
ATOM 1375 O O . VAL A 1 182 ? -9.074 4.390 -6.368 1.00 93.88 182 VAL A O 1
ATOM 1378 N N . LEU A 1 183 ? -7.581 3.642 -4.869 1.00 93.75 183 LEU A N 1
ATOM 1379 C CA . LEU A 1 183 ? -8.580 3.020 -3.991 1.00 93.75 183 LEU A CA 1
ATOM 1380 C C . LEU A 1 183 ? -9.502 4.063 -3.346 1.00 93.75 183 LEU A C 1
ATOM 1382 O O . LEU A 1 183 ? -10.702 3.834 -3.206 1.00 93.75 183 LEU A O 1
ATOM 1386 N N . ALA A 1 184 ? -8.972 5.238 -2.990 1.00 91.94 184 ALA A N 1
ATOM 1387 C CA . ALA A 1 184 ? -9.792 6.348 -2.514 1.00 91.94 184 ALA A CA 1
ATOM 1388 C C . ALA A 1 184 ? -10.770 6.846 -3.594 1.00 91.94 184 ALA A C 1
ATOM 1390 O O . ALA A 1 184 ? -11.949 7.041 -3.296 1.00 91.94 184 ALA A O 1
ATOM 1391 N N . LEU A 1 185 ? -10.300 7.009 -4.838 1.00 91.12 185 LEU A N 1
ATOM 1392 C CA . LEU A 1 185 ? -11.145 7.401 -5.974 1.00 91.12 185 LEU A CA 1
ATOM 1393 C C . LEU A 1 185 ? -12.242 6.367 -6.254 1.00 91.12 185 LEU A C 1
ATOM 1395 O O . LEU A 1 185 ? -13.402 6.725 -6.467 1.00 91.12 185 LEU A O 1
ATOM 1399 N N . GLU A 1 186 ? -11.887 5.082 -6.244 1.00 90.25 186 GLU A N 1
ATOM 1400 C CA . GLU A 1 186 ? -12.834 3.991 -6.456 1.00 90.25 186 GLU A CA 1
ATOM 1401 C C . GLU A 1 186 ? -13.904 3.960 -5.358 1.00 90.25 186 GLU A C 1
ATOM 1403 O O . GLU A 1 186 ? -15.098 3.880 -5.662 1.00 90.25 186 GLU A O 1
ATOM 1408 N N . ASN A 1 187 ? -13.510 4.114 -4.092 1.00 88.12 187 ASN A N 1
ATOM 1409 C CA . ASN A 1 187 ? -14.455 4.183 -2.981 1.00 88.12 187 ASN A CA 1
ATOM 1410 C C . ASN A 1 187 ? -15.401 5.379 -3.088 1.00 88.12 187 ASN A C 1
ATOM 1412 O O . ASN A 1 187 ? -16.607 5.222 -2.874 1.00 88.12 187 ASN A O 1
ATOM 1416 N N . GLU A 1 188 ? -14.887 6.555 -3.456 1.00 86.12 188 GLU A N 1
ATOM 1417 C CA . GLU A 1 188 ? -15.716 7.741 -3.678 1.00 86.12 188 GLU A CA 1
ATOM 1418 C C . GLU A 1 188 ? -16.765 7.477 -4.769 1.00 86.12 188 GLU A C 1
ATOM 1420 O O . GLU A 1 188 ? -17.956 7.747 -4.571 1.00 86.12 188 GLU A O 1
ATOM 1425 N N . PHE A 1 189 ? -16.354 6.863 -5.883 1.00 83.38 189 PHE A N 1
ATOM 1426 C CA . PHE A 1 189 ? -17.251 6.486 -6.974 1.00 83.38 189 PHE A CA 1
ATOM 1427 C C . PHE A 1 189 ? -18.321 5.474 -6.533 1.00 83.38 189 PHE A C 1
ATOM 1429 O O . PHE A 1 189 ? -19.506 5.640 -6.839 1.00 83.38 189 PHE A O 1
ATOM 1436 N N . GLN A 1 190 ? -17.930 4.457 -5.762 1.00 82.31 190 GLN A N 1
ATOM 1437 C CA . GLN A 1 190 ? -18.832 3.435 -5.223 1.00 82.31 190 GLN A CA 1
ATOM 1438 C C . GLN A 1 190 ? -19.687 3.936 -4.043 1.00 82.31 190 GLN A C 1
ATOM 1440 O O . GLN A 1 190 ? -20.557 3.212 -3.555 1.00 82.31 190 GLN A O 1
ATOM 1445 N N . ARG A 1 191 ? -19.478 5.181 -3.585 1.00 80.06 191 ARG A N 1
ATOM 1446 C CA . ARG A 1 191 ? -20.060 5.753 -2.355 1.00 80.06 191 ARG A CA 1
ATOM 1447 C C . ARG A 1 191 ? -19.753 4.927 -1.104 1.00 80.06 191 ARG A C 1
ATOM 1449 O O . ARG A 1 191 ? -20.486 5.007 -0.112 1.00 80.06 191 ARG A O 1
ATOM 1456 N N . ASN A 1 192 ? -18.671 4.158 -1.151 1.00 77.81 192 ASN A N 1
ATOM 1457 C CA . ASN A 1 192 ? -18.100 3.524 0.016 1.00 77.81 192 ASN A CA 1
ATOM 1458 C C . ASN A 1 192 ? -17.317 4.585 0.797 1.00 77.81 192 ASN A C 1
ATOM 1460 O O . ASN A 1 192 ? -16.659 5.442 0.215 1.00 77.81 192 ASN A O 1
ATOM 1464 N N . LYS A 1 193 ? -17.429 4.573 2.124 1.00 80.00 193 LYS A N 1
ATOM 1465 C CA . LYS A 1 193 ? -16.855 5.628 2.975 1.00 80.00 193 LYS A CA 1
ATOM 1466 C C . LYS A 1 193 ? -15.710 5.127 3.844 1.00 80.00 193 LYS A C 1
ATOM 1468 O O . LYS A 1 193 ? -15.518 5.632 4.947 1.00 80.00 193 LYS A O 1
ATOM 1473 N N . VAL A 1 194 ? -15.006 4.105 3.366 1.00 90.00 194 VAL A N 1
ATOM 1474 C CA . VAL A 1 194 ? -13.724 3.684 3.931 1.00 90.00 194 VAL A CA 1
ATOM 1475 C C . VAL A 1 194 ? -12.649 4.616 3.387 1.00 90.00 194 VAL A C 1
ATOM 1477 O O . VAL A 1 194 ? -12.591 4.873 2.183 1.00 90.00 194 VAL A O 1
ATOM 1480 N N . LEU A 1 195 ? -11.825 5.138 4.285 1.00 91.12 195 LEU A N 1
ATOM 1481 C CA . LEU A 1 195 ? -10.690 5.981 3.949 1.00 91.12 195 LEU A CA 1
ATOM 1482 C C . LEU A 1 195 ? -9.496 5.099 3.583 1.00 91.12 195 LEU A C 1
ATOM 1484 O O . LEU A 1 195 ? -9.268 4.058 4.202 1.00 91.12 195 LEU A O 1
ATOM 1488 N N . PHE A 1 196 ? -8.709 5.556 2.620 1.00 91.94 196 PHE A N 1
ATOM 1489 C CA . PHE A 1 196 ? -7.415 4.990 2.261 1.00 91.94 196 PHE A CA 1
ATOM 1490 C C . PHE A 1 196 ? -6.353 6.076 2.371 1.00 91.94 196 PHE A C 1
ATOM 1492 O O . PHE A 1 196 ? -6.567 7.182 1.891 1.00 91.94 196 PHE A O 1
ATOM 1499 N N . SER A 1 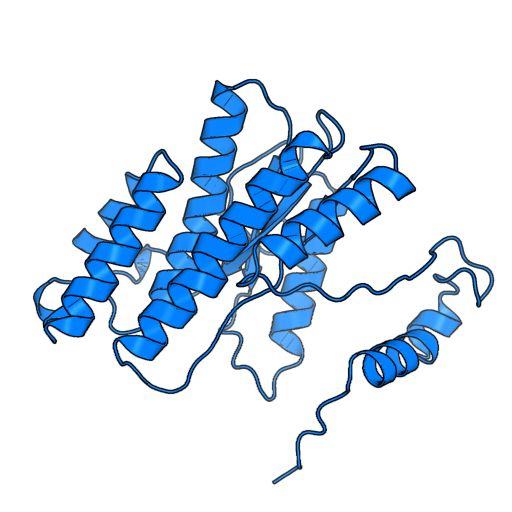197 ? -5.207 5.786 2.974 1.00 90.69 197 SER A N 1
ATOM 1500 C CA . SER A 1 197 ? -4.068 6.717 3.018 1.00 90.69 197 SER A CA 1
ATOM 1501 C C . SER A 1 197 ? -2.763 5.956 2.888 1.00 90.69 197 SER A C 1
ATOM 1503 O O . SER A 1 197 ? -2.700 4.802 3.294 1.00 90.69 197 SER A O 1
ATOM 1505 N N . ALA A 1 198 ? -1.711 6.601 2.392 1.00 87.25 198 ALA A N 1
ATOM 1506 C CA . ALA A 1 198 ? -0.353 6.079 2.506 1.00 87.25 198 ALA A CA 1
ATOM 1507 C C . ALA A 1 198 ? 0.382 6.807 3.644 1.00 87.25 198 ALA A C 1
ATOM 1509 O O . ALA A 1 198 ? 0.391 8.037 3.679 1.00 87.25 198 ALA A O 1
ATOM 1510 N N . ALA A 1 199 ? 0.977 6.072 4.584 1.00 84.12 199 ALA A N 1
ATOM 1511 C CA . ALA A 1 199 ? 1.826 6.639 5.631 1.00 84.12 199 ALA A CA 1
ATOM 1512 C C . ALA A 1 199 ? 3.285 6.607 5.173 1.00 84.12 199 ALA A C 1
ATOM 1514 O O . ALA A 1 199 ? 3.835 5.536 4.925 1.00 84.12 199 ALA A O 1
ATOM 1515 N N . SER A 1 200 ? 3.888 7.785 5.046 1.00 74.44 200 SER A N 1
ATOM 1516 C CA . SER A 1 200 ? 5.254 7.949 4.570 1.00 74.44 200 SER A CA 1
ATOM 1517 C C . SER A 1 200 ? 6.289 7.691 5.661 1.00 74.44 200 SER A C 1
ATOM 1519 O O . SER A 1 200 ? 6.072 8.006 6.833 1.00 74.44 200 SER A O 1
ATOM 1521 N N . THR A 1 201 ? 7.462 7.219 5.244 1.00 67.56 201 THR A N 1
ATOM 1522 C CA . THR A 1 201 ? 8.727 7.455 5.947 1.00 67.56 201 THR A CA 1
ATOM 1523 C C . THR A 1 201 ? 9.609 8.385 5.126 1.00 67.56 201 THR A C 1
ATOM 1525 O O . THR A 1 201 ? 9.654 8.287 3.897 1.00 67.56 201 THR A O 1
ATOM 1528 N N . ARG A 1 202 ? 10.363 9.267 5.792 1.00 59.84 202 ARG A N 1
ATOM 1529 C CA . ARG A 1 202 ? 11.298 10.175 5.103 1.00 59.84 202 ARG A CA 1
ATOM 1530 C C . ARG A 1 202 ? 12.574 9.486 4.631 1.00 59.84 202 ARG A C 1
ATOM 1532 O O . ARG A 1 202 ? 13.280 10.004 3.768 1.00 59.84 202 ARG A O 1
ATOM 1539 N N . GLN A 1 203 ? 12.909 8.342 5.220 1.00 53.88 203 GLN A N 1
ATOM 1540 C CA . GLN A 1 203 ? 14.121 7.592 4.901 1.00 53.88 203 GLN A CA 1
ATOM 1541 C C . GLN A 1 203 ? 13.791 6.190 4.408 1.00 53.88 203 GLN A C 1
ATOM 1543 O O . GLN A 1 203 ? 12.932 5.554 5.029 1.00 53.88 203 GLN A O 1
ATOM 1548 N N . PRO A 1 204 ? 14.517 5.689 3.380 1.00 50.34 204 PRO A N 1
ATOM 1549 C CA . PRO A 1 204 ? 14.420 4.301 2.954 1.00 50.34 204 PRO A CA 1
ATOM 1550 C C . PRO A 1 204 ? 14.504 3.400 4.172 1.00 50.34 204 PRO A C 1
ATOM 1552 O O . PRO A 1 204 ? 15.419 3.531 4.993 1.00 50.34 204 PRO A O 1
ATOM 1555 N N . ILE A 1 205 ? 13.542 2.490 4.302 1.00 52.34 205 ILE A N 1
ATOM 1556 C CA . ILE A 1 205 ? 13.593 1.461 5.332 1.00 52.34 205 ILE A CA 1
ATOM 1557 C C . ILE A 1 205 ? 14.690 0.474 4.917 1.00 52.34 205 ILE A C 1
ATOM 1559 O O . ILE A 1 205 ? 14.430 -0.585 4.353 1.00 52.34 205 ILE A O 1
ATOM 1563 N N . GLU A 1 206 ? 15.949 0.823 5.178 1.00 50.88 206 GLU A N 1
ATOM 1564 C CA . GLU A 1 206 ? 17.059 -0.117 5.104 1.00 50.88 206 GLU A CA 1
ATOM 1565 C C . GLU A 1 206 ? 16.866 -1.138 6.230 1.00 50.88 206 GLU A C 1
ATOM 1567 O O . GLU A 1 206 ? 17.243 -0.924 7.390 1.00 50.88 206 GLU A O 1
ATOM 1572 N N . THR A 1 207 ? 16.220 -2.263 5.918 1.00 49.91 207 THR A N 1
ATOM 1573 C CA . THR A 1 207 ? 15.949 -3.293 6.918 1.00 49.91 207 THR A CA 1
ATOM 1574 C C . THR A 1 207 ? 17.258 -3.951 7.353 1.00 49.91 207 THR A C 1
ATOM 1576 O O . THR A 1 207 ? 17.725 -4.914 6.743 1.00 49.91 207 THR A O 1
ATOM 1579 N N . ARG A 1 208 ? 17.859 -3.439 8.433 1.00 46.38 208 ARG A N 1
ATOM 1580 C CA . ARG A 1 208 ? 18.667 -4.221 9.389 1.00 46.38 208 ARG A CA 1
ATOM 1581 C C . ARG A 1 208 ? 19.118 -3.450 10.629 1.00 46.38 208 ARG A C 1
ATOM 1583 O O . ARG A 1 208 ? 19.502 -4.107 11.594 1.00 46.38 208 ARG A O 1
ATOM 1590 N N . ILE A 1 209 ? 19.146 -2.110 10.615 1.00 37.59 209 ILE A N 1
ATOM 1591 C CA . ILE A 1 209 ? 19.927 -1.350 11.617 1.00 37.59 209 ILE A CA 1
ATOM 1592 C C . ILE A 1 209 ? 19.199 -0.126 12.201 1.00 37.59 209 ILE A C 1
ATOM 1594 O O . ILE A 1 209 ? 19.458 0.226 13.352 1.00 37.59 209 ILE A O 1
ATOM 1598 N N . THR A 1 210 ? 18.266 0.512 11.496 1.00 41.50 210 THR A N 1
ATOM 1599 C CA . THR A 1 210 ? 17.702 1.797 11.939 1.00 41.50 210 THR A CA 1
ATOM 1600 C C . THR A 1 210 ? 16.308 1.638 12.556 1.00 41.50 210 THR A C 1
ATOM 1602 O O . THR A 1 210 ? 15.347 1.268 11.894 1.00 41.50 210 THR A O 1
ATOM 1605 N N . ARG A 1 211 ? 16.186 1.931 13.861 1.00 48.62 211 ARG A N 1
ATOM 1606 C CA . ARG A 1 211 ? 14.888 2.049 14.564 1.00 48.62 211 ARG A CA 1
ATOM 1607 C C . ARG A 1 211 ? 14.078 3.268 14.101 1.00 48.62 211 ARG A C 1
ATOM 1609 O O . ARG A 1 211 ? 12.857 3.247 14.164 1.00 48.62 211 ARG A O 1
ATOM 1616 N N . PHE A 1 212 ? 14.770 4.306 13.634 1.00 47.22 212 PHE A N 1
ATOM 1617 C CA . PHE A 1 212 ? 14.201 5.628 13.368 1.00 47.22 212 PHE A CA 1
ATOM 1618 C C . PHE A 1 212 ? 13.120 5.672 12.266 1.00 47.22 212 PHE A C 1
ATOM 1620 O O . PHE A 1 212 ? 12.085 6.279 12.525 1.00 47.22 212 PHE A O 1
ATOM 1627 N N . PRO A 1 213 ? 13.265 5.007 11.100 1.00 59.06 213 PRO A N 1
ATOM 1628 C CA . PRO A 1 213 ? 12.228 5.038 10.061 1.00 59.06 213 PRO A CA 1
ATOM 1629 C C . PRO A 1 213 ? 10.913 4.380 10.507 1.00 59.06 213 PRO A C 1
ATOM 1631 O O . PRO A 1 213 ? 9.832 4.827 10.140 1.00 59.06 213 PRO A O 1
ATOM 1634 N N . PHE A 1 214 ? 10.987 3.341 11.348 1.00 65.06 214 PHE A N 1
ATOM 1635 C CA . PHE A 1 214 ? 9.799 2.640 11.846 1.00 65.06 214 PHE A CA 1
ATOM 1636 C C . PHE A 1 214 ? 9.004 3.467 12.852 1.00 65.06 214 PHE A C 1
ATOM 1638 O O . PHE A 1 214 ? 7.777 3.402 12.859 1.00 65.06 214 PHE A O 1
ATOM 1645 N N . GLU A 1 215 ? 9.688 4.235 13.699 1.00 69.75 215 GLU A N 1
ATOM 1646 C CA . GLU A 1 215 ? 9.024 5.099 14.670 1.00 69.75 215 GLU A CA 1
ATOM 1647 C C . GLU A 1 215 ? 8.276 6.242 13.972 1.00 69.75 215 GLU A C 1
ATOM 1649 O O . GLU A 1 215 ? 7.135 6.517 14.326 1.00 69.75 215 GLU A O 1
ATOM 1654 N N . GLU A 1 216 ? 8.857 6.836 12.927 1.00 71.06 216 GLU A N 1
ATOM 1655 C CA . GLU A 1 216 ? 8.203 7.877 12.119 1.00 71.06 216 GLU A CA 1
ATOM 1656 C C . GLU A 1 216 ? 6.958 7.348 11.388 1.00 71.06 216 GLU A C 1
ATOM 1658 O O . GLU A 1 216 ? 5.892 7.972 11.439 1.00 71.06 216 GLU A O 1
ATOM 1663 N N . MET A 1 217 ? 7.048 6.159 10.780 1.00 73.00 217 MET A N 1
ATOM 1664 C CA . MET A 1 217 ? 5.887 5.505 10.167 1.00 73.00 217 MET A CA 1
ATOM 1665 C C . MET A 1 217 ? 4.800 5.214 11.201 1.00 73.00 217 MET A C 1
ATOM 1667 O O . MET A 1 217 ? 3.623 5.464 10.952 1.00 73.00 217 MET A O 1
ATOM 1671 N N . ALA A 1 218 ? 5.186 4.691 12.369 1.00 79.81 218 ALA A N 1
ATOM 1672 C CA . ALA A 1 218 ? 4.252 4.371 13.439 1.00 79.81 218 ALA A CA 1
ATOM 1673 C C . ALA A 1 218 ? 3.574 5.637 13.975 1.00 79.81 218 ALA A C 1
ATOM 1675 O O . ALA A 1 218 ? 2.359 5.644 14.149 1.00 79.81 218 ALA A O 1
ATOM 1676 N N . GLN A 1 219 ? 4.322 6.722 14.182 1.00 82.06 219 GLN A N 1
ATOM 1677 C CA . GLN A 1 219 ? 3.781 8.015 14.603 1.00 82.06 219 GLN A CA 1
ATOM 1678 C C . GLN A 1 219 ? 2.817 8.585 13.559 1.00 82.06 219 GLN A C 1
ATOM 1680 O O . GLN A 1 219 ? 1.725 9.029 13.918 1.00 82.06 219 GLN A O 1
ATOM 1685 N N . THR A 1 220 ? 3.171 8.514 12.274 1.00 82.19 220 THR A N 1
ATOM 1686 C CA . THR A 1 220 ? 2.291 8.947 11.183 1.00 82.19 220 THR A CA 1
ATOM 1687 C C . THR A 1 220 ? 1.024 8.102 11.145 1.00 82.19 220 THR A C 1
ATOM 1689 O O . THR A 1 220 ? -0.069 8.657 11.196 1.00 82.19 220 THR A O 1
ATOM 1692 N N . ALA A 1 221 ? 1.134 6.772 11.151 1.00 84.12 221 ALA A N 1
ATOM 1693 C CA . ALA A 1 221 ? -0.017 5.873 11.167 1.00 84.12 221 ALA A CA 1
ATOM 1694 C C . ALA A 1 221 ? -0.922 6.122 12.384 1.00 84.12 221 ALA A C 1
ATOM 1696 O O . ALA A 1 221 ? -2.135 6.235 12.235 1.00 84.12 221 ALA A O 1
ATOM 1697 N N . VAL A 1 222 ? -0.347 6.293 13.579 1.00 85.88 222 VAL A N 1
ATOM 1698 C CA . VAL A 1 222 ? -1.101 6.642 14.792 1.00 85.88 222 VAL A CA 1
ATOM 1699 C C . VAL A 1 222 ? -1.796 7.995 14.637 1.00 85.88 222 VAL A C 1
ATOM 1701 O O . VAL A 1 222 ? -2.969 8.112 14.984 1.00 85.88 222 VAL A O 1
ATOM 1704 N N . SER A 1 223 ? -1.125 9.007 14.081 1.00 83.94 223 SER A N 1
ATOM 1705 C CA . SER A 1 223 ? -1.744 10.311 13.818 1.00 83.94 223 SER A CA 1
ATOM 1706 C C . SER A 1 223 ? -2.922 10.195 12.849 1.00 83.94 223 SER A C 1
ATOM 1708 O O . SER A 1 223 ? -3.985 10.768 13.099 1.00 83.94 223 SER A O 1
ATOM 1710 N N . LEU A 1 224 ? -2.782 9.408 11.779 1.00 83.75 224 LEU A N 1
ATOM 1711 C CA . LEU A 1 224 ? -3.851 9.160 10.810 1.00 83.75 224 LEU A CA 1
ATOM 1712 C C . LEU A 1 224 ? -5.054 8.477 11.468 1.00 83.75 224 LEU A C 1
ATOM 1714 O O . LEU A 1 224 ? -6.178 8.944 11.295 1.00 83.75 224 LEU A O 1
ATOM 1718 N N . VAL A 1 225 ? -4.810 7.455 12.295 1.00 86.12 225 VAL A N 1
ATOM 1719 C CA . VAL A 1 225 ? -5.858 6.757 13.057 1.00 86.12 225 VAL A CA 1
ATOM 1720 C C . VAL A 1 225 ? -6.579 7.702 14.022 1.00 86.12 225 VAL A C 1
ATOM 1722 O O . VAL A 1 225 ? -7.804 7.680 14.106 1.00 86.12 225 VAL A O 1
ATOM 1725 N N . LEU A 1 226 ? -5.846 8.543 14.758 1.00 84.31 226 LEU A N 1
ATOM 1726 C CA . LEU A 1 226 ? -6.434 9.413 15.783 1.00 84.31 226 LEU A CA 1
ATOM 1727 C C . LEU A 1 226 ? -7.140 10.646 15.205 1.00 84.31 226 LEU A C 1
ATOM 1729 O O . LEU A 1 226 ? -8.135 11.102 15.767 1.00 84.31 226 LEU A O 1
ATOM 1733 N N . SER A 1 227 ? -6.623 11.209 14.112 1.00 78.19 227 SER A N 1
ATOM 1734 C CA . SER A 1 227 ? -7.174 12.415 13.478 1.00 78.19 227 SER A CA 1
ATOM 1735 C C . SER A 1 227 ? -8.233 12.117 12.415 1.00 78.19 227 SER A C 1
ATOM 1737 O O . SER A 1 227 ? -8.972 13.022 12.016 1.00 78.19 227 SER A O 1
ATOM 1739 N N . GLY A 1 228 ? -8.287 10.876 11.915 1.00 70.00 228 GLY A N 1
ATOM 1740 C CA . GLY A 1 228 ? -9.142 10.474 10.799 1.00 70.00 228 GLY A CA 1
ATOM 1741 C C . GLY A 1 228 ? -8.871 11.267 9.518 1.00 70.00 228 GLY A C 1
ATOM 1742 O O . GLY A 1 228 ? -9.775 11.416 8.700 1.00 70.00 228 GLY A O 1
ATOM 1743 N N . CYS A 1 229 ? -7.678 11.864 9.378 1.00 67.75 229 CYS A N 1
ATOM 1744 C CA . CYS A 1 229 ? -7.295 12.730 8.254 1.00 67.75 229 CYS A CA 1
ATOM 1745 C C . CYS A 1 229 ? -8.236 13.924 8.007 1.00 67.75 229 CYS A C 1
ATOM 1747 O O . CYS A 1 229 ? -8.309 14.433 6.889 1.00 67.75 229 CYS A O 1
ATOM 1749 N N . GLY A 1 230 ? -9.041 14.335 8.994 1.00 70.94 230 GLY A N 1
ATOM 1750 C CA . GLY A 1 230 ? -10.131 15.288 8.750 1.00 70.94 230 GLY A CA 1
ATOM 1751 C C . GLY A 1 230 ? -11.141 14.815 7.688 1.00 70.94 230 GLY A C 1
ATOM 1752 O O . GLY A 1 230 ? -11.798 15.643 7.060 1.00 70.94 230 GLY A O 1
ATOM 1753 N N . GLY A 1 231 ? -11.243 13.500 7.460 1.00 75.06 231 GLY A N 1
ATOM 1754 C CA . GLY A 1 231 ? -12.063 12.873 6.422 1.00 75.06 231 GLY A CA 1
ATOM 1755 C C . GLY A 1 231 ? -11.420 12.815 5.032 1.00 75.06 231 GLY A C 1
ATOM 1756 O O . GLY A 1 231 ? -12.091 12.409 4.086 1.00 75.06 231 GLY A O 1
ATOM 1757 N N . GLN A 1 232 ? -10.157 13.225 4.878 1.00 81.62 232 GLN A N 1
ATOM 1758 C CA . GLN A 1 232 ? -9.442 13.130 3.604 1.00 81.62 232 GLN A CA 1
ATOM 1759 C C . GLN A 1 232 ? -8.970 11.697 3.324 1.00 81.62 232 GLN A C 1
ATOM 1761 O O . GLN A 1 232 ? -8.611 10.957 4.236 1.00 81.62 232 GLN A O 1
ATOM 1766 N N . SER A 1 233 ? -8.946 11.329 2.044 1.00 87.44 233 SER A N 1
ATOM 1767 C CA . SER A 1 233 ? -8.548 10.010 1.550 1.00 87.44 233 SER A CA 1
ATOM 1768 C C . SER A 1 233 ? -7.645 10.170 0.324 1.00 87.44 233 SER A C 1
ATOM 1770 O O . SER A 1 233 ? -7.756 11.149 -0.410 1.00 87.44 233 SER A O 1
ATOM 1772 N N . GLY A 1 234 ? -6.759 9.207 0.095 1.00 84.88 234 GLY A N 1
ATOM 1773 C CA . GLY A 1 234 ? -5.936 9.065 -1.105 1.00 84.88 234 GLY A CA 1
ATOM 1774 C C . GLY A 1 234 ? -4.630 9.858 -1.126 1.00 84.88 234 GLY A C 1
ATOM 1775 O O . GLY A 1 234 ? -4.011 9.938 -2.182 1.00 84.88 234 GLY A O 1
ATOM 1776 N N . GLY A 1 235 ? -4.227 10.465 -0.006 1.00 83.19 235 GLY A N 1
ATOM 1777 C CA . GLY A 1 235 ? -2.965 11.208 0.111 1.00 83.19 235 GLY A CA 1
ATOM 1778 C C . GLY A 1 235 ? -1.802 10.361 0.634 1.00 83.19 235 GLY A C 1
ATOM 1779 O O . GLY A 1 235 ? -2.021 9.369 1.341 1.00 83.19 235 GLY A O 1
ATOM 1780 N N . LEU A 1 236 ? -0.576 10.796 0.332 1.00 81.19 236 LEU A N 1
ATOM 1781 C CA . LEU A 1 236 ? 0.636 10.395 1.049 1.00 81.19 236 LEU A CA 1
ATOM 1782 C C . LEU A 1 236 ? 0.811 11.323 2.250 1.00 81.19 236 LEU A C 1
ATOM 1784 O O . LEU A 1 236 ? 0.768 12.537 2.099 1.00 81.19 236 LEU A O 1
ATOM 1788 N N . TRP A 1 237 ? 0.990 10.773 3.444 1.00 79.62 237 TRP A N 1
ATOM 1789 C CA . TRP A 1 237 ? 1.034 11.559 4.673 1.00 79.62 237 TRP A CA 1
ATOM 1790 C C . TRP A 1 237 ? 2.399 11.477 5.331 1.00 79.62 237 TRP A C 1
ATOM 1792 O O . TRP A 1 237 ? 2.919 10.386 5.541 1.00 79.62 237 TRP A O 1
ATOM 1802 N N . ASP A 1 238 ? 2.926 12.628 5.727 1.00 71.62 238 ASP A N 1
ATOM 1803 C CA . ASP A 1 238 ? 4.098 12.762 6.590 1.00 71.62 238 ASP A CA 1
ATOM 1804 C C . ASP A 1 238 ? 3.726 13.681 7.756 1.00 71.62 238 ASP A C 1
ATOM 1806 O O . ASP A 1 238 ? 3.326 14.828 7.545 1.00 71.62 238 ASP A O 1
ATOM 1810 N N . ASN A 1 239 ? 3.807 13.178 8.993 1.00 60.44 239 ASN A N 1
ATOM 1811 C CA . ASN A 1 239 ? 3.555 13.972 10.200 1.00 60.44 239 ASN A CA 1
ATOM 1812 C C . ASN A 1 239 ? 2.233 14.776 10.156 1.00 60.44 239 ASN A C 1
ATOM 1814 O O . ASN A 1 239 ? 2.127 15.867 10.719 1.00 60.44 239 ASN A O 1
ATOM 1818 N N . SER A 1 240 ? 1.185 14.206 9.546 1.00 55.59 240 SER A N 1
ATOM 1819 C CA . SER A 1 240 ? -0.155 14.806 9.356 1.00 55.59 240 SER A CA 1
ATOM 1820 C C . SER A 1 240 ? -0.283 15.847 8.231 1.00 55.59 240 SER A C 1
ATOM 1822 O O . SER A 1 240 ? -1.314 16.513 8.138 1.00 55.59 240 SER A O 1
ATOM 1824 N N . VAL A 1 241 ? 0.718 15.980 7.359 1.00 58.56 241 VAL A N 1
ATOM 1825 C CA . VAL A 1 241 ? 0.639 16.781 6.129 1.00 58.56 241 VAL A CA 1
ATOM 1826 C C . VAL A 1 241 ? 0.469 15.846 4.938 1.00 58.56 241 VAL A C 1
ATOM 1828 O O . VAL A 1 241 ? 1.286 14.951 4.737 1.00 58.56 241 VAL A O 1
ATOM 1831 N N . ALA A 1 242 ? -0.594 16.055 4.160 1.00 59.56 242 ALA A N 1
ATOM 1832 C CA . ALA A 1 242 ? -0.831 15.317 2.926 1.00 59.56 242 ALA A CA 1
ATOM 1833 C C . ALA A 1 242 ? -0.041 15.929 1.756 1.00 59.56 242 ALA A C 1
ATOM 1835 O O . ALA A 1 242 ? -0.102 17.141 1.525 1.00 59.56 242 ALA A O 1
ATOM 1836 N N . THR A 1 243 ? 0.656 15.087 1.001 1.00 60.00 243 THR A N 1
ATOM 1837 C CA . THR A 1 243 ? 1.304 15.397 -0.277 1.00 60.00 243 THR A CA 1
ATOM 1838 C C . THR A 1 243 ? 0.740 14.503 -1.388 1.00 60.00 243 THR A C 1
ATOM 1840 O O . THR A 1 243 ? 0.164 13.441 -1.125 1.00 60.00 243 THR A O 1
ATOM 1843 N N . PHE A 1 244 ? 0.861 14.982 -2.628 1.00 48.59 244 PHE A N 1
ATOM 1844 C CA . PHE A 1 244 ? 0.488 14.288 -3.863 1.00 48.59 244 PHE A CA 1
ATOM 1845 C C . PHE A 1 244 ? 1.701 14.219 -4.787 1.00 48.59 244 PHE A C 1
ATOM 1847 O O . PHE A 1 244 ? 2.426 15.241 -4.858 1.00 48.59 244 PHE A O 1
#

InterPro domains:
  IPR036291 NAD(P)-binding domain superfamily [SSF51735] (35-233)

Organism: NCBI:txid1035309

Radius of gyration: 18.62 Å; Cα contacts (8 Å, |Δi|>4): 364; chains: 1; bounding box: 50×35×57 Å

Sequence (244 aa):
MTSSQHLTVGQGMMALLSDPEIITSKALHIHGGKVTLSIEVVDPSDMVLIDRFTRTINERHHGELDFIVNSMGLMLNGFDSASIQATIAHDIDGLLAICDSFSPHMRPNTGHIILPGHEAESLSYFPPTCASLFLNSRTPQDIQSIMQTFAYAAMRGVVIDEGWVPSALSMSQAATTTLAHVLALENEFQRNKVLFSAASTRQPIETRITRFPFEEMAQTAVSLVLSGCGGQSGGLWDNSVATF

Mean predicted aligned error: 7.04 Å